Protein AF-A0A7H9BKE6-F1 (afdb_monomer_lite)

Foldseek 3Di:
DPPPPDDPDDPVNVVVVLVCLVVLVDDLVRLVVQLVVCVVVVNVSSNVSSVVSNVVVVPPPPFDFPDDDVQETETPQQADPVRHGPDCVQVVLSVLQSPAPQWHHWYDHNAWIWIDHVNHIKIKGAPDDQKIKIWDWAPLFWDVQLVVQLVVLADWDWDDDPPTIMIMRIHRDSVSVNSNSVRTDTD

Radius of gyration: 22.9 Å; chains: 1; bounding box: 43×30×66 Å

Organism: NCBI:txid2739434

Structure (mmCIF, N/CA/C/O backbone):
data_AF-A0A7H9BKE6-F1
#
_entry.id   AF-A0A7H9BKE6-F1
#
loop_
_atom_site.group_PDB
_atom_site.id
_atom_site.type_symbol
_atom_site.label_atom_id
_atom_site.label_alt_id
_atom_site.label_comp_id
_atom_site.label_asym_id
_atom_site.label_entity_id
_atom_site.label_seq_id
_atom_site.pdbx_PDB_ins_code
_atom_site.Cartn_x
_atom_site.Cartn_y
_atom_site.Cartn_z
_atom_site.occupancy
_atom_site.B_iso_or_equiv
_atom_site.auth_seq_id
_atom_site.auth_comp_id
_atom_site.auth_asym_id
_atom_site.auth_atom_id
_atom_site.pdbx_PDB_model_num
ATOM 1 N N . MET A 1 1 ? -8.211 7.158 -37.769 1.00 37.62 1 MET A N 1
ATOM 2 C CA . MET A 1 1 ? -7.545 7.200 -39.093 1.00 37.62 1 MET A CA 1
ATOM 3 C C . MET A 1 1 ? -6.414 8.233 -39.052 1.00 37.62 1 MET A C 1
ATOM 5 O O . MET A 1 1 ? -6.644 9.359 -39.457 1.00 37.62 1 MET A O 1
ATOM 9 N N . PHE A 1 2 ? -5.230 7.908 -38.503 1.00 34.28 2 PHE A N 1
ATOM 10 C CA . PHE A 1 2 ? -4.176 8.927 -38.280 1.00 34.28 2 PHE A CA 1
ATOM 11 C C . PHE A 1 2 ? -2.713 8.511 -38.554 1.00 34.28 2 PHE A C 1
ATOM 13 O O . PHE A 1 2 ? -1.820 9.309 -38.309 1.00 34.28 2 PHE A O 1
ATOM 20 N N . LEU A 1 3 ? -2.418 7.331 -39.121 1.00 38.12 3 LEU A N 1
ATOM 21 C CA . LEU A 1 3 ? -1.018 6.881 -39.307 1.00 38.12 3 LEU A CA 1
ATOM 22 C C . LEU A 1 3 ? -0.693 6.314 -40.702 1.00 38.12 3 LEU A C 1
ATOM 24 O O . LEU A 1 3 ? 0.049 5.349 -40.831 1.00 38.12 3 LEU A O 1
ATOM 28 N N . LYS A 1 4 ? -1.225 6.912 -41.776 1.00 40.28 4 LYS A N 1
ATOM 29 C CA . LYS A 1 4 ? -0.868 6.527 -43.162 1.00 40.28 4 LYS A CA 1
ATOM 30 C C . LYS A 1 4 ? 0.006 7.542 -43.915 1.00 40.28 4 LYS A C 1
ATOM 32 O O . LYS A 1 4 ? 0.280 7.319 -45.088 1.00 40.28 4 LYS A O 1
ATOM 37 N N . LYS A 1 5 ? 0.427 8.652 -43.291 1.00 40.75 5 LYS A N 1
ATOM 38 C CA . LYS A 1 5 ? 0.939 9.825 -44.036 1.00 40.75 5 LYS A CA 1
ATOM 39 C C . LYS A 1 5 ? 2.369 10.283 -43.763 1.00 40.75 5 LYS A C 1
ATOM 41 O O . LYS A 1 5 ? 2.783 11.287 -44.325 1.00 40.75 5 LYS A O 1
ATOM 46 N N . TYR A 1 6 ? 3.144 9.541 -42.991 1.00 44.38 6 TYR A N 1
ATOM 47 C CA . TYR A 1 6 ? 4.581 9.766 -42.913 1.00 44.38 6 TYR A CA 1
ATOM 48 C C . TYR A 1 6 ? 5.210 8.488 -43.413 1.00 44.38 6 TYR A C 1
ATOM 50 O O . TYR A 1 6 ? 5.012 7.477 -42.770 1.00 44.38 6 TYR A O 1
ATOM 58 N N . PHE A 1 7 ? 5.801 8.471 -44.604 1.00 46.22 7 PHE A N 1
ATOM 59 C CA . PHE A 1 7 ? 7.063 7.770 -44.858 1.00 46.22 7 PHE A CA 1
ATOM 60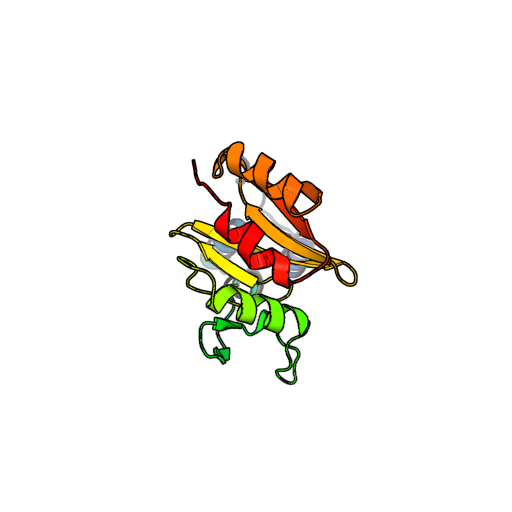 C C . PHE A 1 7 ? 7.470 7.907 -46.340 1.00 46.22 7 PHE A C 1
ATOM 62 O O . PHE A 1 7 ? 7.658 6.922 -47.046 1.00 46.22 7 PHE A O 1
ATOM 69 N N . VAL A 1 8 ? 7.607 9.152 -46.802 1.00 49.06 8 VAL A N 1
ATOM 70 C CA . VAL A 1 8 ? 8.692 9.520 -47.722 1.00 49.06 8 VAL A CA 1
ATOM 71 C C . VAL A 1 8 ? 9.569 10.431 -46.871 1.00 49.06 8 VAL A C 1
ATOM 73 O O . VAL A 1 8 ? 9.150 11.537 -46.542 1.00 49.06 8 VAL A O 1
ATOM 76 N N . VAL A 1 9 ? 10.675 9.905 -46.346 1.00 49.75 9 VAL A N 1
ATOM 77 C CA . VAL A 1 9 ? 11.441 10.552 -45.267 1.00 49.75 9 VAL A CA 1
ATOM 78 C C . VAL A 1 9 ? 12.853 10.797 -45.763 1.00 49.75 9 VAL A C 1
ATOM 80 O O . VAL A 1 9 ? 13.578 9.845 -46.036 1.00 49.75 9 VAL A O 1
ATOM 83 N N . PHE A 1 10 ? 13.190 12.076 -45.911 1.00 48.50 10 PHE A N 1
ATOM 84 C CA . PHE A 1 10 ? 14.542 12.580 -46.145 1.00 48.50 10 PHE A CA 1
ATOM 85 C C . PHE A 1 10 ? 15.433 12.278 -44.923 1.00 48.50 10 PHE A C 1
ATOM 87 O O . PHE A 1 10 ? 14.913 12.160 -43.812 1.00 48.50 10 PHE A O 1
ATOM 94 N N . GLU A 1 11 ? 16.750 12.136 -45.113 1.00 51.31 11 GLU A N 1
ATOM 95 C CA . GLU A 1 11 ? 17.705 11.725 -44.062 1.00 51.31 11 GLU A CA 1
ATOM 96 C C . GLU A 1 11 ? 17.593 12.551 -42.765 1.00 51.31 11 GLU A C 1
ATOM 98 O O . GLU A 1 11 ? 17.615 11.973 -41.680 1.00 51.31 11 GLU A O 1
ATOM 103 N N . ASP A 1 12 ? 17.325 13.855 -42.861 1.00 51.12 12 ASP A N 1
ATOM 104 C CA . ASP A 1 12 ? 17.185 14.750 -41.699 1.00 51.12 12 ASP A CA 1
ATOM 105 C C . ASP A 1 12 ? 15.972 14.429 -40.807 1.00 51.12 12 ASP A C 1
ATOM 107 O O . ASP A 1 12 ? 15.991 14.606 -39.591 1.00 51.12 12 ASP A O 1
ATOM 111 N N . VAL A 1 13 ? 14.893 13.896 -41.383 1.00 55.75 13 VAL A N 1
ATOM 112 C CA . VAL A 1 13 ? 13.697 13.518 -40.613 1.00 55.75 13 VAL A CA 1
ATOM 113 C C . VAL A 1 13 ? 13.896 12.151 -39.937 1.00 55.75 13 VAL A C 1
ATOM 115 O O . VAL A 1 13 ? 13.220 11.826 -38.958 1.00 55.75 13 VAL A O 1
ATOM 118 N N . MET A 1 14 ? 14.851 11.345 -40.415 1.00 60.28 14 MET A N 1
ATOM 119 C CA . MET A 1 14 ? 15.204 10.057 -39.812 1.00 60.28 14 MET A CA 1
ATOM 120 C C . MET A 1 14 ? 16.037 10.213 -38.537 1.00 60.28 14 MET A C 1
ATOM 122 O O . MET A 1 14 ? 15.821 9.451 -37.590 1.00 60.28 14 MET A O 1
ATOM 126 N N . SER A 1 15 ? 16.943 11.193 -38.482 1.00 62.19 15 SER A N 1
ATOM 127 C CA . SER A 1 15 ? 17.706 11.520 -37.269 1.00 62.19 15 SER A CA 1
ATOM 128 C C . SER A 1 15 ? 16.791 11.971 -36.134 1.00 62.19 15 SER A C 1
ATOM 130 O O . SER A 1 15 ? 16.872 11.414 -35.038 1.00 62.19 15 SER A O 1
ATOM 132 N N . ASP A 1 16 ? 15.836 12.859 -36.420 1.00 65.94 16 ASP A N 1
ATOM 133 C CA . ASP A 1 16 ? 14.840 13.327 -35.446 1.00 65.94 16 ASP A CA 1
ATOM 134 C C . ASP A 1 16 ? 13.968 12.179 -34.918 1.00 65.94 16 ASP A C 1
ATOM 136 O O . ASP A 1 16 ? 13.538 12.162 -33.761 1.00 65.94 16 ASP A O 1
ATOM 140 N N . PHE A 1 17 ? 13.672 11.198 -35.773 1.00 67.62 17 PHE A N 1
ATOM 141 C CA . PHE A 1 17 ? 12.852 10.047 -35.408 1.00 67.62 17 PHE A CA 1
ATOM 142 C C . PHE A 1 17 ? 13.614 9.056 -34.516 1.00 67.62 17 PHE A C 1
ATOM 144 O O . PHE A 1 17 ? 13.071 8.577 -33.518 1.00 67.62 17 PHE A O 1
ATOM 151 N N . LEU A 1 18 ? 14.887 8.796 -34.827 1.00 74.56 18 LEU A N 1
ATOM 152 C CA . LEU A 1 18 ? 15.792 8.014 -33.980 1.00 74.56 18 LEU A CA 1
ATOM 153 C C . LEU A 1 18 ? 16.025 8.684 -32.624 1.00 74.56 18 LEU A C 1
ATOM 155 O O . LEU A 1 18 ? 16.047 8.000 -31.600 1.00 74.56 18 LEU A O 1
ATOM 159 N N . GLU A 1 19 ? 16.162 10.009 -32.595 1.00 75.12 19 GLU A N 1
ATOM 160 C CA . GLU A 1 19 ? 16.299 10.767 -31.353 1.00 75.12 19 GLU A CA 1
ATOM 161 C C . GLU A 1 19 ? 15.041 10.646 -30.484 1.00 75.12 19 GLU A C 1
ATOM 163 O O . GLU A 1 19 ? 15.145 10.362 -29.291 1.00 75.12 19 GLU A O 1
ATOM 168 N N . LYS A 1 20 ? 13.844 10.731 -31.081 1.00 74.06 20 LYS A N 1
ATOM 169 C CA . LYS A 1 20 ? 12.573 10.525 -30.362 1.00 74.06 20 LYS A CA 1
ATOM 170 C C . LYS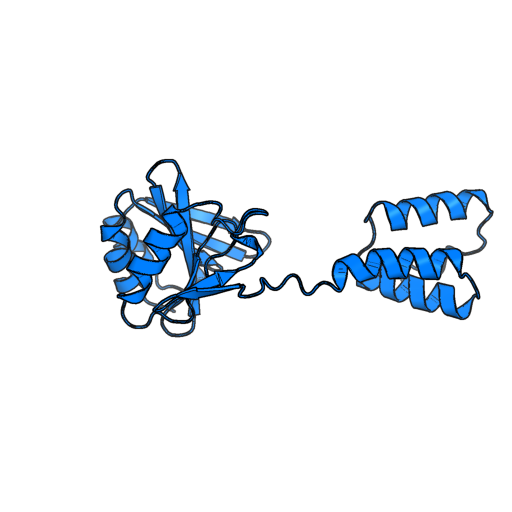 A 1 20 ? 12.435 9.119 -29.771 1.00 74.06 20 LYS A C 1
ATOM 172 O O . LYS A 1 20 ? 11.920 8.984 -28.660 1.00 74.06 20 LYS A O 1
ATOM 177 N N . ILE A 1 21 ? 12.903 8.086 -30.481 1.00 73.19 21 ILE A N 1
ATOM 178 C CA . ILE A 1 21 ? 12.958 6.707 -29.960 1.00 73.19 21 ILE A CA 1
ATOM 179 C C . ILE A 1 21 ? 13.914 6.628 -28.764 1.00 73.19 21 ILE A C 1
ATOM 181 O O . ILE A 1 21 ? 13.574 6.032 -27.744 1.00 73.19 21 ILE A O 1
ATOM 185 N N . LYS A 1 22 ? 15.086 7.265 -28.855 1.00 72.81 22 LYS A N 1
ATOM 186 C CA . LYS A 1 22 ? 16.088 7.290 -27.777 1.00 72.81 22 LYS A CA 1
ATOM 187 C C . LYS A 1 22 ? 15.663 8.133 -26.569 1.00 72.81 22 LYS A C 1
ATOM 189 O O . LYS A 1 22 ? 16.111 7.847 -25.463 1.00 72.81 22 LYS A O 1
ATOM 194 N N . SER A 1 23 ? 14.795 9.129 -26.760 1.00 70.62 23 SER A N 1
ATOM 195 C CA . SER A 1 23 ? 14.292 10.022 -25.707 1.00 70.62 23 SER A CA 1
ATOM 196 C C . SER A 1 23 ? 13.042 9.504 -24.977 1.00 70.62 23 SER A C 1
ATOM 198 O O . SER A 1 23 ? 12.348 10.299 -24.349 1.00 70.62 23 SER A O 1
ATOM 200 N N . ASP A 1 24 ? 12.702 8.217 -25.109 1.00 68.88 24 ASP A N 1
ATOM 201 C CA . ASP A 1 24 ? 11.580 7.553 -24.420 1.00 68.88 24 ASP A CA 1
ATOM 202 C C . ASP A 1 24 ? 10.195 8.213 -24.650 1.00 68.88 24 ASP A C 1
ATOM 204 O O . ASP A 1 24 ? 9.303 8.142 -23.808 1.00 68.88 24 ASP A O 1
ATOM 208 N N . LYS A 1 25 ? 9.982 8.846 -25.815 1.00 73.81 25 LYS A N 1
ATOM 209 C CA . LYS A 1 25 ? 8.725 9.552 -26.157 1.00 73.81 25 LYS A CA 1
ATOM 210 C C . LYS A 1 25 ? 7.642 8.663 -26.781 1.00 73.81 25 LYS A C 1
ATOM 212 O O . LYS A 1 25 ? 6.568 9.164 -27.096 1.00 73.81 25 LYS A O 1
ATOM 217 N N . PHE A 1 26 ? 7.924 7.378 -26.984 1.00 74.38 26 PHE A N 1
ATOM 218 C CA . PHE A 1 26 ? 7.001 6.415 -27.586 1.00 74.38 26 PHE A CA 1
ATOM 219 C C . PHE A 1 26 ? 6.509 5.398 -26.558 1.00 74.38 26 PHE A C 1
ATOM 221 O O . PHE A 1 26 ? 7.279 4.889 -25.739 1.00 74.38 26 PHE A O 1
ATOM 228 N N . THR A 1 27 ? 5.225 5.067 -26.644 1.00 74.81 27 THR A N 1
ATOM 229 C CA . THR A 1 27 ? 4.588 4.003 -25.864 1.00 74.81 27 THR A CA 1
ATOM 230 C C . THR A 1 27 ? 5.026 2.614 -26.338 1.00 74.81 27 THR A C 1
ATOM 232 O O . THR A 1 27 ? 5.517 2.437 -27.456 1.00 74.81 27 THR A O 1
ATOM 235 N N . LYS A 1 28 ? 4.783 1.587 -25.509 1.00 76.31 28 LYS A N 1
ATOM 236 C CA . LYS A 1 28 ? 5.065 0.180 -25.848 1.00 76.31 28 LYS A CA 1
ATOM 237 C C . LYS A 1 28 ? 4.447 -0.235 -27.192 1.00 76.31 28 LYS A C 1
ATOM 239 O O . LYS A 1 28 ? 5.139 -0.785 -28.042 1.00 76.31 28 LYS A O 1
ATOM 244 N N . HIS A 1 29 ? 3.168 0.079 -27.397 1.00 74.19 29 HIS A N 1
ATOM 245 C CA . HIS A 1 29 ? 2.449 -0.270 -28.623 1.00 74.19 29 HIS A CA 1
ATOM 246 C C . HIS A 1 29 ? 3.018 0.449 -29.859 1.00 74.19 29 HIS A C 1
ATOM 248 O O . HIS A 1 29 ? 3.122 -0.128 -30.940 1.00 74.19 29 HIS A O 1
ATOM 254 N N . GLU A 1 30 ? 3.433 1.709 -29.711 1.00 76.25 30 GLU A N 1
ATOM 255 C CA . GLU A 1 30 ? 4.072 2.454 -30.797 1.00 76.25 30 GLU A CA 1
ATOM 256 C C . GLU A 1 30 ? 5.442 1.869 -31.159 1.00 76.25 30 GLU A C 1
ATOM 258 O O . GLU A 1 30 ? 5.747 1.744 -32.343 1.00 76.25 30 GLU A O 1
ATOM 263 N N . LEU A 1 31 ? 6.233 1.436 -30.173 1.00 83.50 31 LEU A N 1
ATOM 264 C CA . LEU A 1 31 ? 7.514 0.761 -30.403 1.00 83.50 31 LEU A CA 1
ATOM 265 C C . LEU A 1 31 ? 7.343 -0.597 -31.104 1.00 83.50 31 LEU A C 1
ATOM 267 O O . LEU A 1 31 ? 8.090 -0.896 -32.035 1.00 83.50 31 LEU A O 1
ATOM 271 N N . GLU A 1 32 ? 6.339 -1.393 -30.728 1.00 81.44 32 GLU A N 1
ATOM 272 C CA . GLU A 1 32 ? 5.997 -2.656 -31.406 1.00 81.44 32 GLU A CA 1
ATOM 273 C C . GLU A 1 32 ? 5.619 -2.424 -32.881 1.00 81.44 32 GLU A C 1
ATOM 275 O O . GLU A 1 32 ? 6.102 -3.122 -33.780 1.00 81.44 32 GLU A O 1
ATOM 280 N N . ASN A 1 33 ? 4.829 -1.381 -33.153 1.00 78.25 33 ASN A N 1
ATOM 281 C CA . ASN A 1 33 ? 4.482 -0.977 -34.516 1.00 78.25 33 ASN A CA 1
ATOM 282 C C . ASN A 1 33 ? 5.705 -0.480 -35.307 1.00 78.25 33 ASN A C 1
ATOM 284 O O . ASN A 1 33 ? 5.841 -0.787 -36.495 1.00 78.25 33 ASN A O 1
ATOM 288 N N . ILE A 1 34 ? 6.617 0.265 -34.673 1.00 82.31 34 ILE A N 1
ATOM 289 C CA . ILE A 1 34 ? 7.876 0.708 -35.291 1.00 82.31 34 ILE A CA 1
ATOM 290 C C . ILE A 1 34 ? 8.746 -0.499 -35.653 1.00 82.31 34 ILE A C 1
ATOM 292 O O . ILE A 1 34 ? 9.259 -0.544 -36.767 1.00 82.31 34 ILE A O 1
ATOM 296 N N . ILE A 1 35 ? 8.857 -1.505 -34.780 1.00 82.12 35 ILE A N 1
ATOM 297 C CA . ILE A 1 35 ? 9.601 -2.746 -35.048 1.00 82.12 35 ILE A CA 1
ATOM 298 C C . ILE A 1 35 ? 9.026 -3.476 -36.266 1.00 82.12 35 ILE A C 1
ATOM 300 O O . ILE A 1 35 ? 9.779 -3.842 -37.168 1.00 82.12 35 ILE A O 1
ATOM 304 N N . CYS A 1 36 ? 7.703 -3.649 -36.332 1.00 76.56 36 CYS A N 1
ATOM 305 C CA . CYS A 1 36 ? 7.041 -4.318 -37.455 1.00 76.56 36 CYS A CA 1
ATOM 306 C C . CYS A 1 36 ? 7.302 -3.593 -38.793 1.00 76.56 36 CYS A C 1
ATOM 308 O O . CYS A 1 36 ? 7.662 -4.206 -39.805 1.00 76.56 36 CYS A O 1
ATOM 310 N N . ASN A 1 37 ? 7.203 -2.262 -38.785 1.00 74.81 37 ASN A N 1
ATOM 311 C CA . ASN A 1 37 ? 7.436 -1.431 -39.965 1.00 74.81 37 ASN A CA 1
ATOM 312 C C . ASN A 1 37 ? 8.919 -1.348 -40.364 1.00 74.81 37 ASN A C 1
ATOM 314 O O . ASN A 1 37 ? 9.240 -1.363 -41.550 1.00 74.81 37 ASN A O 1
ATOM 318 N N . ALA A 1 38 ? 9.835 -1.274 -39.398 1.00 81.56 38 ALA A N 1
ATOM 319 C CA . ALA A 1 38 ? 11.273 -1.248 -39.652 1.00 81.56 38 ALA A CA 1
ATOM 320 C C . ALA A 1 38 ? 11.757 -2.587 -40.225 1.00 81.56 38 ALA A C 1
ATOM 322 O O . ALA A 1 38 ? 12.530 -2.605 -41.183 1.00 81.56 38 ALA A O 1
ATOM 323 N N . ASN A 1 39 ? 11.237 -3.699 -39.695 1.00 76.81 39 ASN A N 1
ATOM 324 C CA . ASN A 1 39 ? 11.555 -5.047 -40.157 1.00 76.81 39 ASN A CA 1
ATOM 325 C C . ASN A 1 39 ? 11.061 -5.296 -41.593 1.00 76.81 39 ASN A C 1
ATOM 327 O O . ASN A 1 39 ? 11.805 -5.813 -42.418 1.00 76.81 39 ASN A O 1
ATOM 331 N N . SER A 1 40 ? 9.840 -4.863 -41.927 1.00 74.25 40 SER A N 1
ATOM 332 C CA . SER A 1 40 ? 9.288 -4.998 -43.289 1.00 74.25 40 SER A CA 1
ATOM 333 C C . SER A 1 40 ? 9.973 -4.108 -44.334 1.00 74.25 40 SER A C 1
ATOM 335 O O . SER A 1 40 ? 9.894 -4.401 -45.525 1.00 74.25 40 SER A O 1
ATOM 337 N N . LYS A 1 41 ? 10.663 -3.041 -43.910 1.00 75.19 41 LYS A N 1
ATOM 338 C CA . LYS A 1 41 ? 11.355 -2.085 -44.793 1.00 75.19 41 LYS A CA 1
ATOM 339 C C . LYS A 1 41 ? 12.886 -2.189 -44.766 1.00 75.19 41 LYS A C 1
ATOM 341 O O . LYS A 1 41 ? 13.547 -1.339 -45.355 1.00 75.19 41 LYS A O 1
ATOM 346 N N . GLY A 1 42 ? 13.459 -3.180 -44.076 1.00 76.12 42 GLY A N 1
ATOM 347 C CA . GLY A 1 42 ? 14.914 -3.380 -44.007 1.00 76.12 42 GLY A CA 1
ATOM 348 C C . GLY A 1 42 ? 15.685 -2.274 -43.270 1.00 76.12 42 GLY A C 1
ATOM 349 O O . GLY A 1 42 ? 16.855 -2.041 -43.558 1.00 76.12 42 GLY A O 1
ATOM 350 N N . ARG A 1 43 ? 15.046 -1.567 -42.328 1.00 78.00 43 ARG A N 1
ATOM 351 C CA . ARG A 1 43 ? 15.640 -0.451 -41.567 1.00 78.00 43 ARG A CA 1
ATOM 352 C C . ARG A 1 43 ? 16.208 -0.927 -40.232 1.00 78.00 43 ARG A C 1
ATOM 354 O O . ARG A 1 43 ? 15.553 -0.846 -39.194 1.00 78.00 43 ARG A O 1
ATOM 361 N N . ILE A 1 44 ? 17.422 -1.473 -40.291 1.00 80.00 44 ILE A N 1
ATOM 362 C CA . ILE A 1 44 ? 18.117 -2.099 -39.153 1.00 80.00 44 ILE A CA 1
ATOM 363 C C . ILE A 1 44 ? 18.381 -1.088 -38.024 1.00 80.00 44 ILE A C 1
ATOM 365 O O . ILE A 1 44 ? 18.208 -1.415 -36.854 1.00 80.00 44 ILE A O 1
ATOM 369 N N . ASP A 1 45 ? 18.697 0.156 -38.381 1.00 79.75 45 ASP A N 1
ATOM 370 C CA . ASP A 1 45 ? 18.927 1.288 -37.479 1.00 79.75 45 ASP A CA 1
ATOM 371 C C . ASP A 1 45 ? 17.733 1.576 -36.551 1.00 79.75 45 ASP A C 1
ATOM 373 O O . ASP A 1 45 ? 17.877 1.670 -35.330 1.00 79.75 45 ASP A O 1
ATOM 377 N N . LEU A 1 46 ? 16.530 1.671 -37.124 1.00 81.06 46 LEU A N 1
ATOM 378 C CA . LEU A 1 46 ? 15.296 1.869 -36.362 1.00 81.06 46 LEU A CA 1
ATOM 379 C C . LEU A 1 46 ? 14.895 0.624 -35.577 1.00 81.06 46 LEU A C 1
ATOM 381 O O . LEU A 1 46 ? 14.387 0.735 -34.462 1.00 81.06 46 LEU A O 1
ATOM 385 N N . LEU A 1 47 ? 15.104 -0.553 -36.166 1.00 83.44 47 LEU A N 1
ATOM 386 C CA . LEU A 1 47 ? 14.771 -1.827 -35.545 1.00 83.44 47 LEU A CA 1
ATOM 387 C C . LEU A 1 47 ? 15.559 -2.026 -34.247 1.00 83.44 47 LEU A C 1
ATOM 389 O O . LEU A 1 47 ? 14.979 -2.412 -33.234 1.00 83.44 47 LEU A O 1
ATOM 393 N N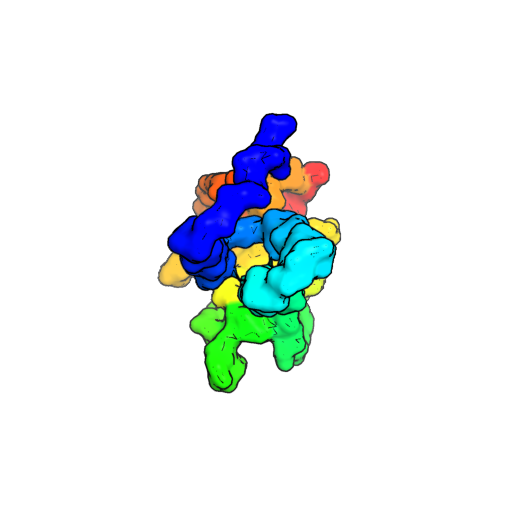 . GLU A 1 48 ? 16.861 -1.752 -34.267 1.00 85.94 48 GLU A N 1
ATOM 394 C CA . GLU A 1 48 ? 17.730 -1.889 -33.102 1.00 85.94 48 GLU A CA 1
ATOM 395 C C . GLU A 1 48 ? 17.400 -0.846 -32.029 1.00 85.94 48 GLU A C 1
ATOM 397 O O . GLU A 1 48 ? 17.191 -1.205 -30.870 1.00 85.94 48 GLU A O 1
ATOM 402 N N . ALA A 1 49 ? 17.233 0.424 -32.414 1.00 84.31 49 ALA A N 1
ATOM 403 C CA . ALA A 1 49 ? 16.851 1.485 -31.483 1.00 84.31 49 ALA A CA 1
ATOM 404 C C . ALA A 1 49 ? 15.497 1.205 -30.805 1.00 84.31 49 ALA A C 1
ATOM 406 O O . ALA A 1 49 ? 15.372 1.344 -29.587 1.00 84.31 49 ALA A O 1
ATOM 407 N N . ALA A 1 50 ? 14.495 0.760 -31.571 1.00 84.31 50 ALA A N 1
ATOM 408 C CA . ALA A 1 50 ? 13.179 0.427 -31.039 1.00 84.31 50 ALA A CA 1
ATOM 409 C C . ALA A 1 50 ? 13.211 -0.829 -30.158 1.00 84.31 50 ALA A C 1
ATOM 411 O O . ALA A 1 50 ? 12.538 -0.850 -29.134 1.00 84.31 50 ALA A O 1
ATOM 412 N N . LYS A 1 51 ? 14.023 -1.845 -30.487 1.00 83.50 51 LYS A N 1
ATOM 413 C CA . LYS A 1 51 ? 14.227 -3.024 -29.626 1.00 83.50 51 LYS A CA 1
ATOM 414 C C . LYS A 1 51 ? 14.912 -2.668 -28.309 1.00 83.50 51 LYS A C 1
ATOM 416 O O . LYS A 1 51 ? 14.484 -3.160 -27.272 1.00 83.50 51 LYS A O 1
ATOM 421 N N . ILE A 1 52 ? 15.926 -1.802 -28.323 1.00 83.38 52 ILE A N 1
ATOM 422 C CA . ILE A 1 52 ? 16.596 -1.322 -27.103 1.00 83.38 52 ILE A CA 1
ATOM 423 C C . ILE A 1 52 ? 15.616 -0.525 -26.233 1.00 83.38 52 ILE A C 1
ATOM 425 O O . ILE A 1 52 ? 15.537 -0.755 -25.027 1.00 83.38 52 ILE A O 1
ATOM 429 N N . ALA A 1 53 ? 14.839 0.381 -26.836 1.00 81.00 53 ALA A N 1
ATOM 430 C CA . ALA A 1 53 ? 13.806 1.134 -26.128 1.00 81.00 53 ALA A CA 1
ATOM 431 C C . ALA A 1 53 ? 12.711 0.206 -25.571 1.00 81.00 53 ALA A C 1
ATOM 433 O O . ALA A 1 53 ? 12.326 0.338 -24.413 1.00 81.00 53 ALA A O 1
ATOM 434 N N . LEU A 1 54 ? 12.264 -0.788 -26.346 1.00 81.69 54 LEU A N 1
ATOM 435 C CA . LEU A 1 54 ? 11.268 -1.774 -25.921 1.00 81.69 54 LEU A CA 1
ATOM 436 C C . LEU A 1 54 ? 11.804 -2.703 -24.821 1.00 81.69 54 LEU A C 1
ATOM 438 O O . LEU A 1 54 ? 11.069 -3.034 -23.899 1.00 81.69 54 LEU A O 1
ATOM 442 N N . ALA A 1 55 ? 13.089 -3.061 -24.838 1.00 73.38 55 ALA A N 1
ATOM 443 C CA . ALA A 1 55 ? 13.718 -3.855 -23.783 1.00 73.38 55 ALA A CA 1
ATOM 444 C C . ALA A 1 55 ? 13.693 -3.149 -22.413 1.00 73.38 55 ALA A C 1
ATOM 446 O O . ALA A 1 55 ? 13.695 -3.814 -21.376 1.00 73.38 55 ALA A O 1
ATOM 447 N N . LYS A 1 56 ? 13.598 -1.809 -22.379 1.00 68.56 56 LYS A N 1
ATOM 448 C CA . LYS A 1 56 ? 13.334 -1.065 -21.133 1.00 68.56 56 LYS A CA 1
ATOM 449 C C . LYS A 1 56 ? 11.935 -1.351 -20.571 1.00 68.56 56 LYS A C 1
ATOM 451 O O . LYS A 1 56 ? 11.764 -1.309 -19.357 1.00 68.56 56 LYS A O 1
ATOM 456 N N . TYR A 1 57 ? 10.963 -1.672 -21.428 1.00 64.94 57 TYR A N 1
ATOM 457 C CA . TYR A 1 57 ? 9.623 -2.120 -21.030 1.00 64.94 57 TYR A CA 1
ATOM 458 C C . TYR A 1 57 ? 9.580 -3.613 -20.662 1.00 64.94 57 TYR A C 1
ATOM 460 O O . TYR A 1 57 ? 8.684 -4.024 -19.928 1.00 64.94 57 TYR A O 1
ATOM 468 N N . ASP A 1 58 ? 10.524 -4.415 -21.172 1.00 53.66 58 ASP A N 1
ATOM 469 C CA . ASP A 1 58 ? 10.554 -5.882 -21.039 1.00 53.66 58 ASP A CA 1
ATOM 470 C C . ASP A 1 58 ? 11.261 -6.386 -19.767 1.00 53.66 58 ASP A C 1
ATOM 472 O O . ASP A 1 58 ? 11.194 -7.565 -19.416 1.00 53.66 58 ASP A O 1
ATOM 476 N N . LYS A 1 59 ? 11.862 -5.484 -18.978 1.00 52.84 59 LYS A N 1
ATOM 477 C CA . LYS A 1 59 ? 12.014 -5.760 -17.548 1.00 52.84 59 LYS A CA 1
ATOM 478 C C . LYS A 1 59 ? 10.608 -5.784 -16.977 1.00 52.84 59 LYS A C 1
ATOM 480 O O . LYS A 1 59 ? 9.989 -4.737 -16.826 1.00 52.84 59 LYS A O 1
ATOM 485 N N . SER A 1 60 ? 10.099 -6.967 -16.646 1.00 48.94 60 SER A N 1
ATOM 486 C CA . SER A 1 60 ? 8.941 -7.088 -15.771 1.00 48.94 60 SER A CA 1
ATOM 487 C C . SER A 1 60 ? 9.185 -6.173 -14.565 1.00 48.94 60 SER A C 1
ATOM 489 O O . SER A 1 60 ? 9.947 -6.534 -13.672 1.00 48.94 60 SER A O 1
ATOM 491 N N . ASN A 1 61 ? 8.564 -4.992 -14.524 1.00 55.12 61 ASN A N 1
ATOM 492 C CA . ASN A 1 61 ? 8.647 -4.040 -13.405 1.00 55.12 61 ASN A CA 1
ATOM 493 C C . ASN A 1 61 ? 7.982 -4.599 -12.133 1.00 55.12 61 ASN A C 1
ATOM 495 O O . ASN A 1 61 ? 7.612 -3.852 -11.231 1.00 55.12 61 ASN A O 1
ATOM 499 N N . ARG A 1 62 ? 7.780 -5.919 -12.072 1.00 63.94 62 ARG A N 1
ATOM 500 C CA . ARG A 1 62 ? 7.346 -6.633 -10.891 1.00 63.94 62 ARG A CA 1
ATOM 501 C C . ARG A 1 62 ? 8.553 -6.725 -9.961 1.00 63.94 62 ARG A C 1
ATOM 503 O O . ARG A 1 62 ? 9.553 -7.328 -10.354 1.00 63.94 62 ARG A O 1
ATOM 510 N N . PRO A 1 63 ? 8.457 -6.133 -8.765 1.00 80.00 63 PRO A N 1
ATOM 511 C CA . PRO A 1 63 ? 9.473 -6.275 -7.737 1.00 80.00 63 PRO A CA 1
ATOM 512 C C . PRO A 1 63 ? 9.823 -7.749 -7.523 1.00 80.00 63 PRO A C 1
ATOM 514 O O . PRO A 1 63 ? 8.928 -8.592 -7.414 1.00 80.00 63 PRO A O 1
ATOM 517 N N . LYS A 1 64 ? 11.115 -8.073 -7.490 1.00 88.50 64 LYS A N 1
ATOM 518 C CA . LYS A 1 64 ? 11.589 -9.438 -7.239 1.00 88.50 64 LYS A CA 1
ATOM 519 C C . LYS A 1 64 ? 11.783 -9.627 -5.749 1.00 88.50 64 LYS A C 1
ATOM 521 O O . LYS A 1 64 ? 12.405 -8.792 -5.106 1.00 88.50 64 LYS A O 1
ATOM 526 N N . ILE A 1 65 ? 11.300 -10.737 -5.200 1.00 90.94 65 ILE A N 1
ATOM 527 C CA . ILE A 1 65 ? 11.582 -11.099 -3.808 1.00 90.94 65 ILE A CA 1
ATOM 528 C C . ILE A 1 65 ? 13.068 -11.452 -3.699 1.00 90.94 65 ILE A C 1
ATOM 530 O O . ILE A 1 65 ? 13.529 -12.384 -4.355 1.00 90.94 65 ILE A O 1
ATOM 534 N N . ILE A 1 66 ? 13.802 -10.716 -2.867 1.00 92.31 66 ILE A N 1
ATOM 535 C CA . ILE A 1 66 ? 15.228 -10.960 -2.597 1.00 92.31 66 ILE A CA 1
ATOM 536 C C . ILE A 1 66 ? 15.461 -11.580 -1.222 1.00 92.31 66 ILE A C 1
ATOM 538 O O . ILE A 1 66 ? 16.485 -12.218 -0.999 1.00 92.31 66 ILE A O 1
ATOM 542 N N . LYS A 1 67 ? 14.511 -11.412 -0.294 1.00 92.88 67 LYS A N 1
ATOM 543 C CA . LYS A 1 67 ? 14.586 -11.989 1.048 1.00 92.88 67 LYS A CA 1
ATOM 544 C C . LYS A 1 67 ? 13.199 -12.369 1.546 1.00 92.88 67 LYS A C 1
ATOM 546 O O . LYS A 1 67 ? 12.246 -11.607 1.395 1.00 92.88 67 LYS A O 1
ATOM 551 N N . LYS A 1 68 ? 13.106 -13.545 2.164 1.00 94.81 68 LYS A N 1
ATOM 552 C CA . LYS A 1 68 ? 11.930 -14.010 2.900 1.00 94.81 68 LYS A CA 1
ATOM 553 C C . LYS A 1 68 ? 12.229 -13.915 4.393 1.00 94.81 68 LYS A C 1
ATOM 555 O O . LYS A 1 68 ? 13.260 -14.414 4.838 1.00 94.81 68 LYS A O 1
ATOM 560 N N . MET A 1 69 ? 11.353 -13.248 5.126 1.00 93.94 69 MET A N 1
ATOM 561 C CA . MET A 1 69 ? 11.352 -13.169 6.583 1.00 93.94 69 MET A CA 1
ATOM 562 C C . MET A 1 69 ? 10.207 -14.033 7.120 1.00 93.94 69 MET A C 1
ATOM 564 O O . MET A 1 69 ? 9.416 -14.575 6.341 1.00 93.94 69 MET A O 1
ATOM 568 N N . ASP A 1 70 ? 10.120 -14.179 8.438 1.00 93.25 70 ASP A N 1
ATOM 569 C CA . ASP A 1 70 ? 8.967 -14.837 9.045 1.00 93.25 70 ASP A CA 1
ATOM 570 C C . ASP A 1 70 ? 7.715 -13.967 8.832 1.00 93.25 70 ASP A C 1
ATOM 572 O O . ASP A 1 70 ? 7.657 -12.826 9.287 1.00 93.25 70 ASP A O 1
ATOM 576 N N . GLY A 1 71 ? 6.771 -14.457 8.026 1.00 93.31 71 GLY A N 1
ATOM 577 C CA . GLY A 1 71 ? 5.510 -13.776 7.710 1.00 93.31 71 GLY A CA 1
ATOM 578 C C . GLY A 1 71 ? 5.524 -12.706 6.601 1.00 93.31 71 GLY A C 1
ATOM 579 O O . GLY A 1 71 ? 4.447 -12.303 6.168 1.00 93.31 71 GLY A O 1
ATOM 580 N N . TYR A 1 72 ? 6.677 -12.264 6.077 1.00 97.19 72 TYR A N 1
ATOM 581 C CA . TYR A 1 72 ? 6.722 -11.247 5.004 1.00 97.19 72 TYR A CA 1
ATOM 582 C C . TYR A 1 72 ? 7.931 -11.360 4.059 1.00 97.19 72 TYR A C 1
ATOM 584 O O . TYR A 1 72 ? 8.910 -12.061 4.319 1.00 97.19 72 TYR A O 1
ATOM 592 N N . TYR A 1 73 ? 7.873 -10.636 2.941 1.00 97.00 73 TYR A N 1
ATOM 593 C CA . TYR A 1 73 ? 8.897 -10.609 1.896 1.00 97.00 73 TYR A CA 1
ATOM 594 C C . TYR A 1 73 ? 9.517 -9.218 1.733 1.00 97.00 73 TYR A C 1
ATOM 596 O O . TYR A 1 73 ? 8.842 -8.202 1.882 1.00 97.00 73 TYR A O 1
ATOM 604 N N . ILE A 1 74 ? 10.796 -9.163 1.362 1.00 96.44 74 ILE A N 1
ATOM 605 C CA . ILE A 1 74 ? 11.491 -7.935 0.960 1.00 96.44 74 ILE A CA 1
ATOM 606 C C . ILE A 1 74 ? 11.820 -8.038 -0.522 1.00 96.44 74 ILE A C 1
ATOM 608 O O . ILE A 1 74 ? 12.353 -9.054 -0.984 1.00 96.44 74 ILE A O 1
ATOM 612 N N . THR A 1 75 ? 11.496 -6.979 -1.258 1.00 95.25 75 THR A N 1
ATOM 613 C CA . THR A 1 75 ? 11.736 -6.905 -2.697 1.00 95.25 75 THR A CA 1
ATOM 614 C C . THR A 1 75 ? 13.000 -6.121 -3.036 1.00 95.25 75 THR A C 1
ATOM 616 O O . THR A 1 75 ? 13.458 -5.297 -2.251 1.00 95.25 75 THR A O 1
ATOM 619 N N . ASP A 1 76 ? 13.568 -6.371 -4.213 1.00 92.94 76 ASP A N 1
ATOM 620 C CA . ASP A 1 76 ? 14.754 -5.679 -4.730 1.00 92.94 76 ASP A CA 1
ATOM 621 C C . ASP A 1 76 ? 14.603 -4.154 -4.725 1.00 92.94 76 ASP A C 1
ATOM 623 O O . ASP A 1 76 ? 15.512 -3.440 -4.312 1.00 92.94 76 ASP A O 1
ATOM 627 N N . VAL A 1 77 ? 13.430 -3.645 -5.104 1.00 91.56 77 VAL A N 1
ATOM 628 C CA . VAL A 1 77 ? 13.149 -2.201 -5.131 1.00 91.56 77 VAL A CA 1
ATOM 629 C C . VAL A 1 77 ? 13.098 -1.549 -3.745 1.00 91.56 77 VAL A C 1
ATOM 631 O O . VAL A 1 77 ? 13.095 -0.320 -3.663 1.00 91.56 77 VAL A O 1
ATOM 634 N N . ALA A 1 78 ? 13.013 -2.336 -2.668 1.00 94.94 78 ALA A N 1
ATOM 635 C CA . ALA A 1 78 ? 13.013 -1.843 -1.293 1.00 94.94 78 ALA A CA 1
ATOM 636 C C . ALA A 1 78 ? 14.420 -1.605 -0.731 1.00 94.94 78 ALA A C 1
ATOM 638 O O . ALA A 1 78 ? 14.537 -1.006 0.340 1.00 94.94 78 ALA A O 1
ATOM 639 N N . CYS A 1 79 ? 15.467 -2.064 -1.422 1.00 93.31 79 CYS A N 1
ATOM 640 C CA . CYS A 1 79 ? 16.836 -2.029 -0.925 1.00 93.31 79 CYS A CA 1
ATOM 641 C C . CYS A 1 79 ? 17.744 -1.064 -1.698 1.00 93.31 79 CYS A C 1
ATOM 643 O O . CYS A 1 79 ? 17.505 -0.733 -2.859 1.00 93.31 79 CYS A O 1
ATOM 645 N N . ASP A 1 80 ? 18.805 -0.613 -1.030 1.00 89.12 80 ASP A N 1
ATOM 646 C CA . ASP A 1 80 ? 19.951 0.032 -1.663 1.00 89.12 80 ASP A CA 1
ATOM 647 C C . ASP A 1 80 ? 20.852 -0.996 -2.381 1.00 89.12 80 ASP A C 1
ATOM 649 O O . ASP A 1 80 ? 20.622 -2.208 -2.348 1.00 89.12 80 ASP A O 1
ATOM 653 N N . ASN A 1 81 ? 21.926 -0.514 -3.011 1.00 86.88 81 ASN A N 1
ATOM 654 C CA . ASN A 1 81 ? 22.892 -1.369 -3.711 1.00 86.88 81 ASN A CA 1
ATOM 655 C C . ASN A 1 81 ? 23.658 -2.330 -2.781 1.00 86.88 81 ASN A C 1
ATOM 657 O O . ASN A 1 81 ? 24.289 -3.264 -3.268 1.00 86.88 81 ASN A O 1
ATOM 661 N N . ASN A 1 82 ? 23.609 -2.111 -1.464 1.00 87.25 82 ASN A N 1
ATOM 662 C CA . ASN A 1 82 ? 24.241 -2.957 -0.454 1.00 87.25 82 ASN A CA 1
ATOM 663 C C . ASN A 1 82 ? 23.256 -3.981 0.141 1.00 87.25 82 ASN A C 1
ATOM 665 O O . ASN A 1 82 ? 23.633 -4.752 1.021 1.00 87.25 82 ASN A O 1
ATOM 669 N N . GLY A 1 83 ? 22.000 -3.999 -0.318 1.00 86.19 83 GLY A N 1
ATOM 670 C CA . GLY A 1 83 ? 20.956 -4.890 0.184 1.00 86.19 83 GLY A CA 1
ATOM 671 C C . GLY A 1 83 ? 20.265 -4.406 1.463 1.00 86.19 83 GLY A C 1
ATOM 672 O O . GLY A 1 83 ? 19.452 -5.147 2.019 1.00 86.19 83 GLY A O 1
ATOM 673 N N . ASN A 1 84 ? 20.531 -3.181 1.925 1.00 90.56 84 ASN A N 1
ATOM 674 C CA . ASN A 1 84 ? 19.861 -2.604 3.090 1.00 90.56 84 ASN A CA 1
ATOM 675 C C . ASN A 1 84 ? 18.509 -2.017 2.694 1.00 90.56 84 ASN A C 1
ATOM 677 O O . ASN A 1 84 ? 18.411 -1.306 1.697 1.00 90.56 84 ASN A O 1
ATOM 681 N N . VAL A 1 85 ? 17.477 -2.252 3.506 1.00 93.62 85 VAL A N 1
ATOM 682 C CA . VAL A 1 85 ? 16.151 -1.661 3.279 1.00 93.62 85 VAL A CA 1
ATOM 683 C C . VAL A 1 85 ? 16.234 -0.138 3.405 1.00 93.62 85 VAL A C 1
ATOM 685 O O . VAL A 1 85 ? 16.667 0.378 4.434 1.00 93.62 85 VAL A O 1
ATOM 688 N N . LEU A 1 86 ? 15.774 0.575 2.372 1.00 93.50 86 LEU A N 1
ATOM 689 C CA . LEU A 1 86 ? 15.852 2.037 2.260 1.00 93.50 86 LEU A CA 1
ATOM 690 C C . LEU A 1 86 ? 15.140 2.760 3.409 1.00 93.50 86 LEU A C 1
ATOM 692 O O . LEU A 1 86 ? 15.575 3.821 3.848 1.00 93.50 86 LEU A O 1
ATOM 696 N N . ASN A 1 87 ? 14.034 2.189 3.890 1.00 94.75 87 ASN A N 1
ATOM 697 C CA . ASN A 1 87 ? 13.277 2.710 5.020 1.00 94.75 87 ASN A CA 1
ATOM 698 C C . ASN A 1 87 ? 13.026 1.599 6.054 1.00 94.75 87 ASN A C 1
ATOM 700 O O . ASN A 1 87 ? 12.069 0.832 5.903 1.00 94.75 87 ASN A O 1
ATOM 704 N N . PRO A 1 88 ? 13.842 1.521 7.123 1.00 94.19 88 PRO A N 1
ATOM 705 C CA . PRO A 1 88 ? 13.709 0.495 8.156 1.00 94.19 88 PRO A CA 1
ATOM 706 C C . PRO A 1 88 ? 12.336 0.460 8.837 1.00 94.19 88 PRO A C 1
ATOM 708 O O . PRO A 1 88 ? 11.891 -0.612 9.233 1.00 94.19 88 PRO A O 1
ATOM 711 N N . LYS A 1 89 ? 11.601 1.581 8.893 1.00 95.50 89 LYS A N 1
ATOM 712 C CA . LYS A 1 89 ? 10.243 1.602 9.465 1.00 95.50 89 LYS A CA 1
ATOM 713 C C . LYS A 1 89 ? 9.257 0.727 8.689 1.00 95.50 89 LYS A C 1
ATOM 715 O O . LYS A 1 89 ? 8.260 0.292 9.252 1.00 95.50 89 LYS A O 1
ATOM 720 N N . LEU A 1 90 ? 9.519 0.430 7.411 1.00 96.56 90 LEU A N 1
ATOM 721 C CA . LEU A 1 90 ? 8.697 -0.517 6.651 1.00 96.56 90 LEU A CA 1
ATOM 722 C C . LEU A 1 90 ? 8.824 -1.948 7.192 1.00 96.56 90 LEU A C 1
ATOM 724 O O . LEU A 1 90 ? 7.869 -2.712 7.095 1.00 96.56 90 LEU A O 1
ATOM 728 N N . ILE A 1 91 ? 9.966 -2.298 7.796 1.00 96.25 91 ILE A N 1
ATOM 729 C CA . ILE A 1 91 ? 10.157 -3.583 8.481 1.00 96.25 91 ILE A CA 1
ATOM 730 C C . ILE A 1 91 ? 9.279 -3.641 9.730 1.00 96.25 91 ILE A C 1
ATOM 732 O O . ILE A 1 91 ? 8.611 -4.647 9.955 1.00 96.25 91 ILE A O 1
ATOM 736 N N . GLU A 1 92 ? 9.238 -2.563 10.516 1.00 95.38 92 GLU A N 1
ATOM 737 C CA . GLU A 1 92 ? 8.387 -2.480 11.711 1.00 95.38 92 GLU A CA 1
ATOM 738 C C . GLU A 1 92 ? 6.902 -2.627 11.343 1.00 95.38 92 GLU A C 1
ATOM 740 O O . GLU A 1 92 ? 6.186 -3.418 11.954 1.00 95.38 92 GLU A O 1
ATOM 745 N N . ILE A 1 93 ? 6.459 -1.937 10.284 1.00 97.00 93 ILE A N 1
ATOM 746 C CA . ILE A 1 93 ? 5.095 -2.044 9.744 1.00 97.00 93 ILE A CA 1
ATOM 747 C C . ILE A 1 93 ? 4.792 -3.472 9.289 1.00 97.00 93 ILE A C 1
ATOM 749 O O . ILE A 1 93 ? 3.773 -4.029 9.686 1.00 97.00 93 ILE A O 1
ATOM 753 N N . ALA A 1 94 ? 5.665 -4.072 8.473 1.00 97.44 94 ALA A N 1
ATOM 754 C CA . ALA A 1 94 ? 5.467 -5.433 7.985 1.00 97.44 94 ALA A CA 1
ATOM 755 C C . ALA A 1 94 ? 5.402 -6.439 9.140 1.00 97.44 94 ALA A C 1
ATOM 757 O O . ALA A 1 94 ? 4.534 -7.300 9.132 1.00 97.44 94 ALA A O 1
ATOM 758 N N . THR A 1 95 ? 6.253 -6.279 10.156 1.00 96.56 95 THR A N 1
ATOM 759 C CA . THR A 1 95 ? 6.262 -7.137 11.350 1.00 96.56 95 THR A CA 1
ATOM 760 C C . THR A 1 95 ? 4.947 -7.021 12.123 1.00 96.56 95 THR A C 1
ATOM 762 O O . THR A 1 95 ? 4.343 -8.036 12.438 1.00 96.56 95 THR A O 1
ATOM 765 N N . ALA A 1 96 ? 4.441 -5.805 12.353 1.00 96.06 96 ALA A N 1
ATOM 766 C CA . ALA A 1 96 ? 3.160 -5.609 13.039 1.00 96.06 96 ALA A CA 1
ATOM 767 C C . ALA A 1 96 ? 1.951 -6.156 12.249 1.00 96.06 96 ALA A C 1
ATOM 769 O O . ALA A 1 96 ? 0.924 -6.505 12.833 1.00 96.06 96 ALA A O 1
ATOM 770 N N . LEU A 1 97 ? 2.057 -6.229 10.919 1.00 97.19 97 LEU A N 1
ATOM 771 C CA . LEU A 1 97 ? 1.026 -6.803 10.055 1.00 97.19 97 LEU A CA 1
ATOM 772 C C . LEU A 1 97 ? 0.986 -8.336 10.097 1.00 97.19 97 LEU A C 1
ATOM 774 O O . LEU A 1 97 ? -0.088 -8.888 9.876 1.00 97.19 97 LEU A O 1
ATOM 778 N N . VAL A 1 98 ? 2.100 -9.017 10.397 1.00 96.19 98 VAL A N 1
ATOM 779 C CA . VAL A 1 98 ? 2.144 -10.492 10.499 1.00 96.19 98 VAL A CA 1
ATOM 780 C C . VAL A 1 98 ? 1.159 -11.006 11.551 1.00 96.19 98 VAL A C 1
ATOM 782 O O . VAL A 1 98 ? 0.498 -12.018 11.335 1.00 96.19 98 VAL A O 1
ATOM 785 N N . ASP A 1 99 ? 1.008 -10.274 12.654 1.00 92.06 99 ASP A N 1
ATOM 786 C CA . ASP A 1 99 ? 0.131 -10.657 13.765 1.00 92.06 99 ASP A CA 1
ATOM 787 C C . ASP A 1 99 ? -1.343 -10.266 13.543 1.00 92.06 99 ASP A C 1
ATOM 789 O O . ASP A 1 99 ? -2.209 -10.549 14.377 1.00 92.06 99 ASP A O 1
ATOM 793 N N . CYS A 1 100 ? -1.664 -9.589 12.436 1.00 94.50 100 CYS A N 1
ATOM 794 C CA . CYS A 1 100 ? -3.025 -9.149 12.152 1.00 94.50 100 CYS A CA 1
ATOM 795 C C . CYS A 1 100 ? -3.857 -10.290 11.528 1.00 94.50 100 CYS A C 1
ATOM 797 O O . CYS A 1 100 ? -3.478 -10.841 10.494 1.00 94.50 100 CYS A O 1
ATOM 799 N N . PRO A 1 101 ? -5.042 -10.622 12.080 1.00 92.06 101 PRO A N 1
ATOM 800 C CA . PRO A 1 101 ? -5.904 -11.649 11.505 1.00 92.06 101 PRO A CA 1
ATOM 801 C C . PRO A 1 101 ? -6.308 -11.343 10.059 1.00 92.06 101 PRO A C 1
ATOM 803 O O . PRO A 1 101 ? -6.668 -10.210 9.732 1.00 92.06 101 PRO A O 1
ATOM 806 N N . PHE A 1 102 ? -6.336 -12.385 9.222 1.00 92.94 102 PHE A N 1
ATOM 807 C CA . PHE A 1 102 ? -6.716 -12.318 7.802 1.00 92.94 102 PHE A CA 1
ATOM 808 C C . PHE A 1 102 ? -5.809 -11.444 6.927 1.00 92.94 102 PHE A C 1
ATOM 810 O O . PHE A 1 102 ? -6.228 -11.073 5.826 1.00 92.94 102 PHE A O 1
ATOM 817 N N . VAL A 1 103 ? -4.610 -11.113 7.413 1.00 95.81 103 VAL A N 1
ATOM 818 C CA . VAL A 1 103 ? -3.553 -10.495 6.618 1.00 95.81 103 VAL A CA 1
ATOM 819 C C . VAL A 1 103 ? -2.651 -11.573 6.030 1.00 95.81 103 VAL A C 1
ATOM 821 O O . VAL A 1 103 ? -2.192 -12.468 6.737 1.00 95.81 103 VAL A O 1
ATOM 824 N N . ASP A 1 104 ? -2.384 -11.476 4.734 1.00 93.94 104 ASP A N 1
ATOM 825 C CA . ASP A 1 104 ? -1.492 -12.368 4.003 1.00 93.94 104 ASP A CA 1
ATOM 826 C C . ASP A 1 104 ? -0.697 -11.626 2.913 1.00 93.94 104 ASP A C 1
ATOM 828 O O . ASP A 1 104 ? -0.865 -10.427 2.670 1.00 93.94 104 ASP A O 1
ATOM 832 N N . GLU A 1 105 ? 0.258 -12.341 2.310 1.00 93.94 105 GLU A N 1
ATOM 833 C CA . GLU A 1 105 ? 1.107 -11.858 1.209 1.00 93.94 105 GLU A CA 1
ATOM 834 C C . GLU A 1 105 ? 1.774 -10.487 1.461 1.00 93.94 105 GLU A C 1
ATOM 836 O O . GLU A 1 105 ? 1.819 -9.612 0.593 1.00 93.94 105 GLU A O 1
ATOM 841 N N . ILE A 1 106 ? 2.332 -10.299 2.659 1.00 97.94 106 ILE A N 1
ATOM 842 C CA . ILE A 1 106 ? 3.005 -9.055 3.046 1.00 97.94 106 ILE A CA 1
ATOM 843 C C . ILE A 1 106 ? 4.333 -8.914 2.286 1.00 97.94 106 ILE A C 1
ATOM 845 O O . ILE A 1 106 ? 5.223 -9.760 2.393 1.00 97.94 106 ILE A O 1
ATOM 849 N N . ALA A 1 107 ? 4.504 -7.818 1.551 1.00 97.00 107 ALA A N 1
ATOM 850 C CA . ALA A 1 107 ? 5.699 -7.505 0.779 1.00 97.00 107 ALA A CA 1
ATOM 851 C C . ALA A 1 107 ? 6.136 -6.046 0.968 1.00 97.00 107 ALA A C 1
ATOM 853 O O . ALA A 1 107 ? 5.378 -5.108 0.720 1.00 97.00 107 ALA A O 1
ATOM 854 N N . ILE A 1 108 ? 7.397 -5.850 1.348 1.00 97.75 108 ILE A N 1
ATOM 855 C CA . ILE A 1 108 ? 8.032 -4.535 1.433 1.00 97.75 108 ILE A CA 1
ATOM 856 C C . ILE A 1 108 ? 8.501 -4.111 0.039 1.00 97.75 108 ILE A C 1
ATOM 858 O O . ILE A 1 108 ? 9.298 -4.806 -0.601 1.00 97.75 108 ILE A O 1
ATOM 862 N N . LEU A 1 109 ? 8.019 -2.953 -0.410 1.00 94.69 109 LEU A N 1
ATOM 863 C CA . LEU A 1 109 ? 8.416 -2.258 -1.633 1.00 94.69 109 LEU A CA 1
ATOM 864 C C . LEU A 1 109 ? 9.244 -1.004 -1.316 1.00 94.69 109 LEU A C 1
ATOM 866 O O . LEU A 1 109 ? 9.580 -0.725 -0.169 1.00 94.69 109 LEU A O 1
ATOM 870 N N . LYS A 1 110 ? 9.551 -0.217 -2.354 1.00 91.94 110 LYS A N 1
ATOM 871 C CA . LYS A 1 110 ? 10.386 0.989 -2.266 1.00 91.94 110 LYS A CA 1
ATOM 872 C C . LYS A 1 110 ? 9.915 1.998 -1.214 1.00 91.94 110 LYS A C 1
ATOM 874 O O . LYS A 1 110 ? 10.737 2.588 -0.522 1.00 91.94 110 LYS A O 1
ATOM 879 N N . THR A 1 111 ? 8.609 2.235 -1.130 1.00 90.69 111 THR A N 1
ATOM 880 C CA . THR A 1 111 ? 8.026 3.312 -0.306 1.00 90.69 111 THR A CA 1
ATOM 881 C C . THR A 1 111 ? 6.859 2.850 0.563 1.00 90.69 111 THR A C 1
ATOM 883 O O . THR A 1 111 ? 6.292 3.648 1.305 1.00 90.69 111 THR A O 1
ATOM 886 N N . GLU A 1 112 ? 6.465 1.585 0.457 1.00 95.50 112 GLU A N 1
ATOM 887 C CA . GLU A 1 112 ? 5.247 1.054 1.064 1.00 95.50 112 GLU A CA 1
ATOM 888 C C . GLU A 1 112 ? 5.375 -0.442 1.346 1.00 95.50 112 GLU A C 1
ATOM 890 O O . GLU A 1 112 ? 6.230 -1.128 0.787 1.00 95.50 112 GLU A O 1
ATOM 895 N N . VAL A 1 113 ? 4.491 -0.939 2.201 1.00 97.69 113 VAL A N 1
ATOM 896 C CA . VAL A 1 113 ? 4.219 -2.356 2.405 1.00 97.69 113 VAL A CA 1
ATOM 897 C C . VAL A 1 113 ? 2.912 -2.669 1.692 1.00 97.69 113 VAL A C 1
ATOM 899 O O . VAL A 1 113 ? 1.890 -2.034 1.954 1.00 97.69 113 VAL A O 1
ATOM 902 N N . ARG A 1 114 ? 2.941 -3.641 0.785 1.00 96.56 114 ARG A N 1
ATOM 903 C CA . ARG A 1 114 ? 1.734 -4.219 0.192 1.00 96.56 114 ARG A CA 1
ATOM 904 C C . ARG A 1 114 ? 1.364 -5.471 0.947 1.00 96.56 114 ARG A C 1
ATOM 906 O O . ARG A 1 114 ? 2.244 -6.221 1.348 1.00 96.56 114 ARG A O 1
ATOM 913 N N . PHE A 1 115 ? 0.078 -5.690 1.117 1.00 96.94 115 PHE A N 1
ATOM 914 C CA . PHE A 1 115 ? -0.447 -6.901 1.723 1.00 96.94 115 PHE A CA 1
ATOM 915 C C . PHE A 1 115 ? -1.872 -7.114 1.230 1.00 96.94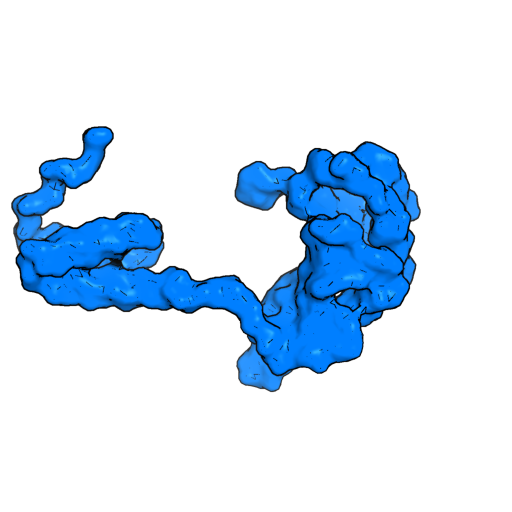 115 PHE A C 1
ATOM 917 O O . PHE A 1 115 ? -2.467 -6.236 0.591 1.00 96.94 115 PHE A O 1
ATOM 924 N N . TYR A 1 116 ? -2.414 -8.280 1.524 1.00 95.19 116 TYR A N 1
ATOM 925 C CA . TYR A 1 116 ? -3.817 -8.570 1.328 1.00 95.19 116 TYR A CA 1
ATOM 926 C C . TYR A 1 116 ? -4.503 -8.675 2.684 1.00 95.19 116 TYR A C 1
ATOM 928 O O . TYR A 1 116 ? -3.931 -9.144 3.661 1.00 95.19 116 TYR A O 1
ATOM 936 N N . LEU A 1 117 ? -5.728 -8.168 2.750 1.00 95.44 117 LEU A N 1
ATOM 937 C CA . LEU A 1 117 ? -6.615 -8.293 3.896 1.00 95.44 117 LEU A CA 1
ATOM 938 C C . LEU A 1 117 ? -7.914 -8.903 3.396 1.00 95.44 117 LEU A C 1
ATOM 940 O O . LEU A 1 117 ? -8.581 -8.312 2.546 1.00 95.44 117 LEU A O 1
ATOM 944 N N . LYS A 1 118 ? -8.275 -10.089 3.899 1.00 91.38 118 LYS A N 1
ATOM 945 C CA . LYS A 1 118 ? -9.478 -10.828 3.461 1.00 91.38 118 LYS A CA 1
ATOM 946 C C . LYS A 1 118 ? -9.551 -10.951 1.923 1.00 91.38 118 LYS A C 1
ATOM 948 O O . LYS A 1 118 ? -10.610 -10.750 1.327 1.00 91.38 118 LYS A O 1
ATOM 953 N N . GLY A 1 119 ? -8.411 -11.217 1.277 1.00 86.38 119 GLY A N 1
ATOM 954 C CA . GLY A 1 119 ? -8.303 -11.373 -0.179 1.00 86.38 119 GLY A CA 1
ATOM 955 C C . GLY A 1 119 ? -8.343 -10.074 -0.994 1.00 86.38 119 GLY A C 1
ATOM 956 O O . GLY A 1 119 ? -8.453 -10.135 -2.219 1.00 86.38 119 GLY A O 1
ATOM 957 N N . ARG A 1 120 ? -8.249 -8.893 -0.365 1.00 89.56 120 ARG A N 1
ATOM 958 C CA . ARG A 1 120 ? -8.190 -7.601 -1.071 1.00 89.56 120 ARG A CA 1
ATOM 959 C C . ARG A 1 120 ? -6.890 -6.859 -0.806 1.00 89.56 120 ARG A C 1
ATOM 961 O O . ARG A 1 120 ? -6.399 -6.844 0.315 1.00 89.56 120 ARG A O 1
ATOM 968 N N . HIS A 1 121 ? -6.370 -6.210 -1.844 1.00 91.75 121 HIS A N 1
ATOM 969 C CA . HIS A 1 121 ? -5.148 -5.420 -1.758 1.00 91.75 121 HIS A CA 1
ATOM 970 C C . HIS A 1 121 ? -5.291 -4.217 -0.830 1.00 91.75 121 HIS A C 1
ATOM 972 O O . HIS A 1 121 ? -6.208 -3.409 -0.977 1.00 91.75 121 HIS A O 1
ATOM 978 N N . MET A 1 122 ? -4.304 -4.072 0.042 1.00 95.81 122 MET A N 1
ATOM 979 C CA . MET A 1 122 ? -4.1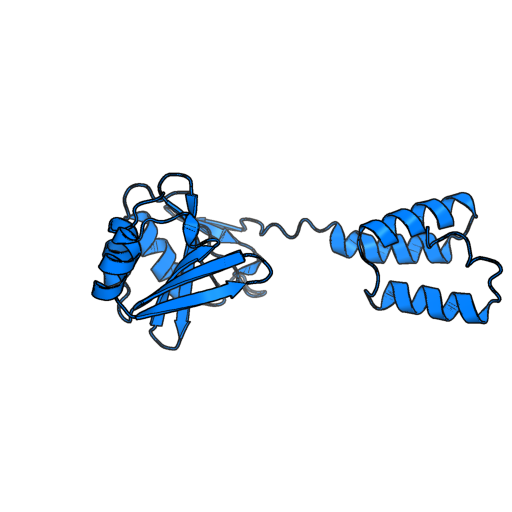36 -2.949 0.947 1.00 95.81 122 MET A CA 1
ATOM 980 C C . MET A 1 122 ? -2.696 -2.436 0.876 1.00 95.81 122 MET A C 1
ATOM 982 O O . MET A 1 122 ? -1.775 -3.127 0.422 1.00 95.81 122 MET A O 1
ATOM 986 N N . LEU A 1 123 ? -2.508 -1.207 1.342 1.00 96.31 123 LEU A N 1
ATOM 987 C CA . LEU A 1 123 ? -1.226 -0.523 1.411 1.00 96.31 123 LEU A CA 1
ATOM 988 C C . LEU A 1 123 ? -0.991 -0.038 2.841 1.00 96.31 123 LEU A C 1
ATOM 990 O O . LEU A 1 123 ? -1.905 0.455 3.499 1.00 96.31 123 LEU A O 1
ATOM 994 N N . ALA A 1 124 ? 0.245 -0.139 3.312 1.00 97.69 124 ALA A N 1
ATOM 995 C CA . ALA A 1 124 ? 0.704 0.510 4.531 1.00 97.69 124 ALA A CA 1
ATOM 996 C C . ALA A 1 124 ? 2.038 1.214 4.282 1.00 97.69 124 ALA A C 1
ATOM 998 O O . ALA A 1 124 ? 2.763 0.899 3.340 1.00 97.69 124 ALA A O 1
ATOM 999 N N . GLY A 1 125 ? 2.394 2.186 5.111 1.00 97.06 125 GLY A N 1
ATOM 1000 C CA . GLY A 1 125 ? 3.668 2.872 4.941 1.00 97.06 125 GLY A CA 1
ATOM 1001 C C . GLY A 1 125 ? 3.896 4.002 5.924 1.00 97.06 125 GLY A C 1
ATOM 1002 O O . GLY A 1 125 ? 3.184 4.154 6.915 1.00 97.06 125 GLY A O 1
ATOM 1003 N N . VAL A 1 126 ? 4.903 4.811 5.618 1.00 95.88 126 VAL A N 1
ATOM 1004 C CA . VAL A 1 126 ? 5.246 6.016 6.373 1.00 95.88 126 VAL A CA 1
ATOM 1005 C C . VAL A 1 126 ? 4.718 7.224 5.604 1.00 95.88 126 VAL A C 1
ATOM 1007 O O . VAL A 1 126 ? 5.088 7.427 4.452 1.00 95.88 126 VAL A O 1
ATOM 1010 N N . ALA A 1 127 ? 3.847 8.010 6.232 1.00 92.12 127 ALA A N 1
ATOM 1011 C CA . ALA A 1 127 ? 3.260 9.225 5.659 1.00 92.12 127 ALA A CA 1
ATOM 1012 C C . ALA A 1 127 ? 4.030 10.505 6.036 1.00 92.12 127 ALA A C 1
ATOM 1014 O O . ALA A 1 127 ? 3.801 11.563 5.458 1.00 92.12 127 ALA A O 1
ATOM 1015 N N . GLY A 1 128 ? 4.941 10.425 7.007 1.00 89.38 128 GLY A N 1
ATOM 1016 C CA . GLY A 1 128 ? 5.732 11.556 7.482 1.00 89.38 128 GLY A CA 1
ATOM 1017 C C . GLY A 1 128 ? 6.648 11.169 8.638 1.00 89.38 128 GLY A C 1
ATOM 1018 O O . GLY A 1 128 ? 6.753 9.996 9.008 1.00 89.38 128 GLY A O 1
ATOM 1019 N N . VAL A 1 129 ? 7.315 12.156 9.239 1.00 86.19 129 VAL A N 1
ATOM 1020 C CA . VAL A 1 129 ? 8.155 11.922 10.422 1.00 86.19 129 VAL A CA 1
ATOM 1021 C C . VAL A 1 129 ? 7.264 11.427 11.563 1.00 86.19 129 VAL A C 1
ATOM 1023 O O . VAL A 1 129 ? 6.465 12.181 12.103 1.00 86.19 129 VAL A O 1
ATOM 1026 N N . ASN A 1 130 ? 7.403 10.144 11.906 1.00 85.25 130 ASN A N 1
ATOM 1027 C CA . ASN A 1 130 ? 6.610 9.456 12.938 1.00 85.25 130 ASN A CA 1
ATOM 1028 C C . ASN A 1 130 ? 5.105 9.388 12.639 1.00 85.25 130 ASN A C 1
ATOM 1030 O O . ASN A 1 130 ? 4.289 9.354 13.554 1.00 85.25 130 ASN A O 1
ATOM 1034 N N . LEU A 1 131 ? 4.745 9.343 11.355 1.00 94.81 131 LEU A N 1
ATOM 1035 C CA . LEU A 1 131 ? 3.372 9.138 10.919 1.00 94.81 131 LEU A CA 1
ATOM 1036 C C . LEU A 1 131 ? 3.298 7.888 10.047 1.00 94.81 131 LEU A C 1
ATOM 1038 O O . LEU A 1 131 ? 4.003 7.779 9.041 1.00 94.81 131 LEU A O 1
ATOM 1042 N N . PHE A 1 132 ? 2.444 6.957 10.439 1.00 97.19 132 PHE A N 1
ATOM 1043 C CA . PHE A 1 132 ? 2.149 5.726 9.720 1.00 97.19 132 PHE A CA 1
ATOM 1044 C C . PHE A 1 132 ? 0.837 5.881 8.961 1.00 97.19 132 PHE A C 1
ATOM 1046 O O . PHE A 1 132 ? -0.008 6.695 9.335 1.00 97.19 132 PHE A O 1
ATOM 1053 N N . ARG A 1 133 ? 0.667 5.097 7.899 1.00 97.19 133 ARG A N 1
ATOM 1054 C CA . ARG A 1 133 ? -0.579 5.028 7.138 1.00 97.19 133 ARG A CA 1
ATOM 1055 C C . ARG A 1 133 ? -0.975 3.593 6.842 1.00 97.19 133 ARG A C 1
ATOM 1057 O O . ARG A 1 133 ? -0.104 2.748 6.637 1.00 97.19 133 ARG A O 1
ATOM 1064 N N . VAL A 1 134 ? -2.280 3.369 6.764 1.00 97.75 134 VAL A N 1
ATOM 1065 C CA . VAL A 1 134 ? -2.915 2.194 6.158 1.00 97.75 134 VAL A CA 1
ATOM 1066 C C . VAL A 1 134 ? -4.013 2.693 5.237 1.00 97.75 134 VAL A C 1
ATOM 1068 O O . VAL A 1 134 ? -4.722 3.627 5.599 1.00 97.75 134 VAL A O 1
ATOM 1071 N N . GLY A 1 135 ? -4.180 2.062 4.085 1.00 96.25 135 GLY A N 1
ATOM 1072 C CA . GLY A 1 135 ? -5.252 2.405 3.169 1.00 96.25 135 GLY A CA 1
ATOM 1073 C C . GLY A 1 135 ? -5.374 1.445 2.005 1.00 96.25 135 GLY A C 1
ATOM 1074 O O . GLY A 1 135 ? -4.794 0.355 2.001 1.00 96.25 135 GLY A O 1
ATOM 1075 N N . LEU A 1 136 ? -6.154 1.852 1.015 1.00 94.12 136 LEU A N 1
ATOM 1076 C CA . LEU A 1 136 ? -6.354 1.099 -0.213 1.00 94.12 136 LEU A CA 1
ATOM 1077 C C . LEU A 1 136 ? -6.563 2.018 -1.411 1.00 94.12 136 LEU A C 1
ATOM 1079 O O . LEU A 1 136 ? -6.956 3.179 -1.286 1.00 94.12 136 LEU A O 1
ATOM 1083 N N . LEU A 1 137 ? -6.340 1.437 -2.586 1.00 86.94 137 LEU A N 1
ATOM 1084 C CA . LEU A 1 137 ? -6.770 2.011 -3.850 1.00 86.94 137 LEU A CA 1
ATOM 1085 C C . LEU A 1 137 ? -8.217 1.583 -4.113 1.00 86.94 137 LEU A C 1
ATOM 1087 O O . LEU A 1 137 ? -8.532 0.391 -4.068 1.00 86.94 137 LEU A O 1
ATOM 1091 N N . ASP A 1 138 ? -9.038 2.564 -4.463 1.00 85.62 138 ASP A N 1
ATOM 1092 C CA . ASP A 1 138 ? -10.489 2.557 -4.649 1.00 85.62 138 ASP A CA 1
ATOM 1093 C C . ASP A 1 138 ? -11.288 2.537 -3.337 1.00 85.62 138 ASP A C 1
ATOM 1095 O O . ASP A 1 138 ? -11.570 1.482 -2.766 1.00 85.62 138 ASP A O 1
ATOM 1099 N N . GLU A 1 139 ? -11.685 3.727 -2.873 1.00 81.44 139 GLU A N 1
ATOM 1100 C CA . GLU A 1 139 ? -12.445 3.890 -1.625 1.00 81.44 139 GLU A CA 1
ATOM 1101 C C . GLU A 1 139 ? -13.812 3.191 -1.651 1.00 81.44 139 GLU A C 1
ATOM 1103 O O . GLU A 1 139 ? -14.300 2.779 -0.603 1.00 81.44 139 GLU A O 1
ATOM 1108 N N . ASN A 1 140 ? -14.394 2.967 -2.835 1.00 83.56 140 ASN A N 1
ATOM 1109 C CA . ASN A 1 140 ? -15.696 2.304 -2.974 1.00 83.56 140 ASN A CA 1
ATOM 1110 C C . ASN A 1 140 ? -15.648 0.822 -2.580 1.00 83.56 140 ASN A C 1
ATOM 1112 O O . ASN A 1 140 ? -16.681 0.161 -2.486 1.00 83.56 140 ASN A O 1
ATOM 1116 N N . LYS A 1 141 ? -14.447 0.269 -2.369 1.00 88.94 141 LYS A N 1
ATOM 1117 C CA . LYS A 1 141 ? -14.266 -1.117 -1.933 1.00 88.94 141 LYS A CA 1
ATOM 1118 C C . LYS A 1 141 ? -14.431 -1.302 -0.433 1.00 88.94 141 LYS A C 1
ATOM 1120 O O . LYS A 1 141 ? -14.481 -2.455 -0.005 1.00 88.94 141 LYS A O 1
ATOM 1125 N N . ILE A 1 142 ? -14.516 -0.231 0.353 1.00 93.38 142 ILE A N 1
ATOM 1126 C CA . ILE A 1 142 ? -14.780 -0.297 1.793 1.00 93.38 142 ILE A CA 1
ATOM 1127 C C . ILE A 1 142 ? -16.105 0.372 2.140 1.00 93.38 142 ILE A C 1
ATOM 1129 O O . ILE A 1 142 ? -16.549 1.300 1.475 1.00 93.38 142 ILE A O 1
ATOM 1133 N N . LYS A 1 143 ? -16.748 -0.116 3.199 1.00 95.19 143 LYS A N 1
ATOM 1134 C CA . LYS A 1 143 ? -17.973 0.485 3.729 1.00 95.19 143 LYS A CA 1
ATOM 1135 C C . LYS A 1 143 ? -17.677 1.792 4.458 1.00 95.19 143 LYS A C 1
ATOM 1137 O O . LYS A 1 143 ? -16.634 1.915 5.102 1.00 95.19 143 LYS A O 1
ATOM 1142 N N . ASP A 1 144 ? -18.662 2.686 4.500 1.00 94.12 144 ASP A N 1
ATOM 1143 C CA . ASP A 1 144 ? -18.610 3.920 5.297 1.00 94.12 144 ASP A CA 1
ATOM 1144 C C . ASP A 1 144 ? -18.325 3.652 6.784 1.00 94.12 144 ASP A C 1
ATOM 1146 O O . ASP A 1 144 ? -17.622 4.424 7.433 1.00 94.12 144 ASP A O 1
ATOM 1150 N N . SER A 1 145 ? -18.776 2.508 7.319 1.00 96.06 145 SER A N 1
ATOM 1151 C CA . SER A 1 145 ? -18.462 2.081 8.691 1.00 96.06 145 SER A CA 1
ATOM 1152 C C . SER A 1 145 ? -16.958 1.927 8.946 1.00 96.06 145 SER A C 1
ATOM 1154 O O . SER A 1 145 ? -16.501 2.197 10.057 1.00 96.06 145 SER A O 1
ATOM 1156 N N . THR A 1 146 ? -16.174 1.546 7.931 1.00 96.56 146 THR A N 1
ATOM 1157 C CA . THR A 1 146 ? -14.705 1.522 8.006 1.00 96.56 146 THR A CA 1
ATOM 1158 C C . THR A 1 146 ? -14.156 2.933 8.175 1.00 96.56 146 THR A C 1
ATOM 1160 O O . THR A 1 146 ? -13.322 3.162 9.047 1.00 96.56 146 THR A O 1
ATOM 1163 N N . ILE A 1 147 ? -14.65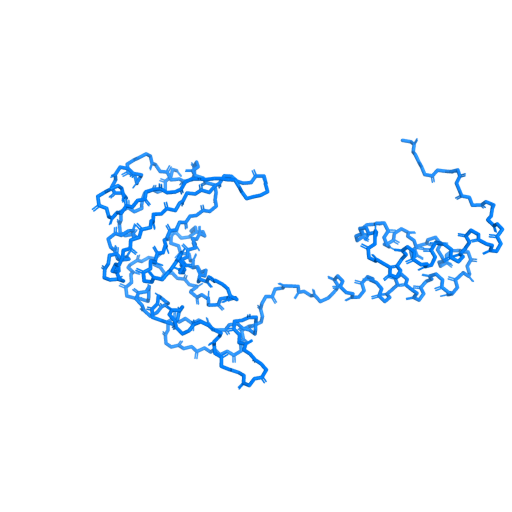1 3.889 7.382 1.00 95.31 147 ILE A N 1
ATOM 1164 C CA . ILE A 1 147 ? -14.206 5.287 7.428 1.00 95.31 147 ILE A CA 1
ATOM 1165 C C . ILE A 1 147 ? -14.507 5.909 8.789 1.00 95.31 147 ILE A C 1
ATOM 1167 O O . ILE A 1 147 ? -13.633 6.550 9.371 1.00 95.31 147 ILE A O 1
ATOM 1171 N N . GLU A 1 148 ? -15.711 5.696 9.322 1.00 95.88 148 GLU A N 1
ATOM 1172 C CA . GLU A 1 148 ? -16.080 6.218 10.640 1.00 95.88 148 GLU A CA 1
ATOM 1173 C C . GLU A 1 148 ? -15.190 5.648 11.750 1.00 95.88 148 GLU A C 1
ATOM 1175 O O . GLU A 1 148 ? -14.671 6.405 12.568 1.00 95.88 148 GLU A O 1
ATOM 1180 N N . ARG A 1 149 ? -14.903 4.341 11.731 1.00 97.25 149 ARG A N 1
ATOM 1181 C CA . ARG A 1 149 ? -13.979 3.736 12.704 1.00 97.25 149 ARG A CA 1
ATOM 1182 C C . ARG A 1 149 ? -12.546 4.222 12.533 1.00 97.25 149 ARG A C 1
ATOM 1184 O O . ARG A 1 149 ? -11.842 4.411 13.521 1.00 97.25 149 ARG A O 1
ATOM 1191 N N . TRP A 1 150 ? -12.094 4.446 11.303 1.00 97.31 150 TRP A N 1
ATOM 1192 C CA . TRP A 1 150 ? -10.761 4.984 11.041 1.00 97.31 150 TRP A CA 1
ATOM 1193 C C . TRP A 1 150 ? -10.583 6.410 11.574 1.00 97.31 150 TRP A C 1
ATOM 1195 O O . TRP A 1 150 ? -9.490 6.727 12.045 1.00 97.31 150 TRP A O 1
ATOM 1205 N N . LYS A 1 151 ? -11.635 7.239 11.618 1.00 96.94 151 LYS A N 1
ATOM 1206 C CA . LYS A 1 151 ? -11.582 8.558 12.286 1.00 96.94 151 LYS A CA 1
ATOM 1207 C C . LYS A 1 151 ? -11.279 8.456 13.786 1.00 96.94 151 LYS A C 1
ATOM 1209 O O . LYS A 1 151 ? -10.708 9.378 14.356 1.00 96.94 151 LYS A O 1
ATOM 1214 N N . GLU A 1 152 ? -11.611 7.335 14.430 1.00 96.25 152 GLU A N 1
ATOM 1215 C CA . GLU A 1 152 ? -11.246 7.065 15.831 1.00 96.25 152 GLU A CA 1
ATOM 1216 C C . GLU A 1 152 ? -9.807 6.551 16.003 1.00 96.25 152 GLU A C 1
ATOM 1218 O O . GLU A 1 152 ? -9.342 6.329 17.127 1.00 96.25 152 GLU A O 1
ATOM 1223 N N . VAL A 1 153 ? -9.127 6.238 14.900 1.00 96.88 153 VAL A N 1
ATOM 1224 C CA . VAL A 1 153 ? -7.735 5.778 14.886 1.00 96.88 153 VAL A CA 1
ATOM 1225 C C . VAL A 1 153 ? -6.808 6.941 14.561 1.00 96.88 153 VAL A C 1
ATOM 1227 O O . VAL A 1 153 ? -5.761 7.090 15.191 1.00 96.88 153 VAL A O 1
ATOM 1230 N N . GLY A 1 154 ? -7.193 7.774 13.599 1.00 96.56 154 GLY A N 1
ATOM 1231 C CA . GLY A 1 154 ? -6.364 8.871 13.141 1.00 96.56 154 GLY A CA 1
ATOM 1232 C C . GLY A 1 154 ? -7.045 9.756 12.106 1.00 96.56 154 GLY A C 1
ATOM 1233 O O . GLY A 1 154 ? -8.268 9.841 12.023 1.00 96.56 154 GLY A O 1
ATOM 1234 N N . VAL A 1 155 ? -6.226 10.449 11.321 1.00 97.12 155 VAL A N 1
ATOM 1235 C CA . VAL A 1 155 ? -6.693 11.425 10.334 1.00 97.12 155 VAL A CA 1
ATOM 1236 C C . VAL A 1 155 ? -6.943 10.726 9.006 1.00 97.12 155 VAL A C 1
ATOM 1238 O O . VAL A 1 155 ? -6.044 10.085 8.463 1.00 97.12 155 VAL A O 1
ATOM 1241 N N . ILE A 1 156 ? -8.153 10.873 8.469 1.00 97.12 156 ILE A N 1
ATOM 1242 C CA . ILE A 1 156 ? -8.493 10.361 7.141 1.00 97.12 156 ILE A CA 1
ATOM 1243 C C . ILE A 1 156 ? -7.890 11.263 6.071 1.00 97.12 156 ILE A C 1
ATOM 1245 O O . ILE A 1 156 ? -8.088 12.478 6.086 1.00 97.12 156 ILE A O 1
ATOM 1249 N N . VAL A 1 157 ? -7.211 10.650 5.110 1.00 95.56 157 VAL A N 1
ATOM 1250 C CA . VAL A 1 157 ? -6.680 11.309 3.923 1.00 95.56 157 VAL A CA 1
ATOM 1251 C C . VAL A 1 157 ? -7.255 10.618 2.700 1.00 95.56 157 VAL A C 1
ATOM 1253 O O . VAL A 1 157 ? -7.086 9.417 2.512 1.00 95.56 157 VAL A O 1
ATOM 1256 N N . LYS A 1 158 ? -7.939 11.391 1.861 1.00 94.12 158 LYS A N 1
ATOM 1257 C CA . LYS A 1 158 ? -8.475 10.936 0.579 1.00 94.12 158 LYS A CA 1
ATOM 1258 C C . LYS A 1 158 ? -7.790 11.679 -0.551 1.00 94.12 158 LYS A C 1
ATOM 1260 O O . LYS A 1 158 ? -7.390 12.832 -0.386 1.00 94.12 158 LYS A O 1
ATOM 1265 N N . GLY A 1 159 ? -7.708 11.043 -1.705 1.00 88.06 159 GLY A N 1
ATOM 1266 C CA . GLY A 1 159 ? -7.224 11.700 -2.905 1.00 88.06 159 GLY A CA 1
ATOM 1267 C C . GLY A 1 159 ? -7.383 10.826 -4.131 1.00 88.06 159 GLY A C 1
ATOM 1268 O O . GLY A 1 159 ? -8.122 9.842 -4.128 1.00 88.06 159 GLY A O 1
ATOM 1269 N N . GLN A 1 160 ? -6.673 11.202 -5.185 1.00 85.19 160 GLN A N 1
ATOM 1270 C CA . GLN A 1 160 ? -6.695 10.498 -6.452 1.00 85.19 160 GLN A CA 1
ATOM 1271 C C . GLN A 1 160 ? -5.266 10.142 -6.865 1.00 85.19 160 GLN A C 1
ATOM 1273 O O . GLN A 1 160 ? -4.360 10.973 -6.806 1.00 85.19 160 GLN A O 1
ATOM 1278 N N . TYR A 1 161 ? -5.071 8.891 -7.268 1.00 76.19 161 TYR A N 1
ATOM 1279 C CA . TYR A 1 161 ? -3.832 8.367 -7.817 1.00 76.19 161 TYR A CA 1
ATOM 1280 C C . TYR A 1 161 ? -4.118 7.825 -9.219 1.00 76.19 161 TYR A C 1
ATOM 1282 O O . TYR A 1 161 ? -4.716 6.759 -9.377 1.00 76.19 161 TYR A O 1
ATOM 1290 N N . PHE A 1 162 ? -3.714 8.589 -10.238 1.00 80.25 162 PHE A N 1
ATOM 1291 C CA . PHE A 1 162 ? -4.158 8.403 -11.626 1.00 80.25 162 PHE A CA 1
ATOM 1292 C C . PHE A 1 162 ? -5.691 8.395 -11.725 1.00 80.25 162 PHE A C 1
ATOM 1294 O O . PHE A 1 162 ? -6.319 9.401 -11.411 1.00 80.25 162 PHE A O 1
ATOM 1301 N N . ASP A 1 163 ? -6.293 7.273 -12.113 1.00 81.12 163 ASP A N 1
ATOM 1302 C CA . ASP A 1 163 ? -7.745 7.131 -12.267 1.00 81.12 163 ASP A CA 1
ATOM 1303 C C . ASP A 1 163 ? -8.413 6.474 -11.046 1.00 81.12 163 ASP A C 1
ATOM 1305 O O . ASP A 1 163 ? -9.633 6.336 -11.006 1.00 81.12 163 ASP A O 1
ATOM 1309 N N . ALA A 1 164 ? -7.633 6.061 -10.041 1.00 76.38 164 ALA A N 1
ATOM 1310 C CA . ALA A 1 164 ? -8.149 5.452 -8.822 1.00 76.38 164 ALA A CA 1
ATOM 1311 C C . ALA A 1 164 ? -8.266 6.495 -7.706 1.00 76.38 164 ALA A C 1
ATOM 1313 O O . ALA A 1 164 ? -7.313 7.223 -7.420 1.00 76.38 164 ALA A O 1
ATOM 1314 N N . THR A 1 165 ? -9.406 6.540 -7.020 1.00 88.50 165 THR A N 1
ATOM 1315 C CA . THR A 1 165 ? -9.485 7.211 -5.717 1.00 88.50 165 THR A CA 1
ATOM 1316 C C . THR A 1 165 ? -8.702 6.397 -4.694 1.00 88.50 165 THR A C 1
ATOM 1318 O O . THR A 1 165 ? -8.574 5.185 -4.832 1.00 88.50 165 THR A O 1
ATOM 1321 N N . TYR A 1 166 ? -8.140 7.027 -3.674 1.00 91.50 166 TYR A N 1
ATOM 1322 C CA . TYR A 1 166 ? -7.535 6.314 -2.555 1.00 91.50 166 TYR A CA 1
ATOM 1323 C C . TYR A 1 166 ? -8.041 6.887 -1.243 1.00 91.50 166 TYR A C 1
ATOM 1325 O O . TYR A 1 166 ? -8.439 8.055 -1.164 1.00 91.50 166 TYR A O 1
ATOM 1333 N N . VAL A 1 167 ? -7.995 6.052 -0.213 1.00 95.75 167 VAL A N 1
ATOM 1334 C CA . VAL A 1 167 ? -8.325 6.446 1.147 1.00 95.75 167 VAL A CA 1
ATOM 1335 C C . VAL A 1 167 ? -7.368 5.786 2.121 1.00 95.75 167 VAL A C 1
ATOM 1337 O O . VAL A 1 167 ? -7.233 4.562 2.153 1.00 95.75 167 VAL A O 1
ATOM 1340 N N . ASP A 1 168 ? -6.735 6.633 2.921 1.00 96.38 168 ASP A N 1
ATOM 1341 C CA . ASP A 1 168 ? -5.764 6.270 3.935 1.00 96.38 168 ASP A CA 1
ATOM 1342 C C . ASP A 1 168 ? -6.219 6.807 5.298 1.00 96.38 168 ASP A C 1
ATOM 1344 O O . ASP A 1 168 ? -6.848 7.863 5.407 1.00 96.38 168 ASP A O 1
ATOM 1348 N N . VAL A 1 169 ? -5.843 6.105 6.361 1.00 97.81 169 VAL A N 1
ATOM 1349 C CA . VAL A 1 169 ? -5.859 6.615 7.731 1.00 97.81 169 VAL A CA 1
ATOM 1350 C C . VAL A 1 169 ? -4.427 6.809 8.206 1.00 97.81 169 VAL A C 1
ATOM 1352 O O . VAL A 1 169 ? -3.608 5.891 8.144 1.00 97.81 169 VAL A O 1
ATOM 1355 N N . HIS A 1 170 ? -4.116 8.020 8.662 1.00 97.69 170 HIS A N 1
ATOM 1356 C CA . HIS A 1 170 ? -2.806 8.403 9.172 1.00 97.69 170 HIS A CA 1
ATOM 1357 C C . HIS A 1 170 ? -2.813 8.442 10.700 1.00 97.69 170 HIS A C 1
ATOM 1359 O O . HIS A 1 170 ? -3.663 9.099 11.301 1.00 97.69 170 HIS A O 1
ATOM 1365 N N . PHE A 1 171 ? -1.846 7.787 11.336 1.00 97.31 171 PHE A N 1
ATOM 1366 C CA . PHE A 1 171 ? -1.773 7.654 12.792 1.00 97.31 171 PHE A CA 1
ATOM 1367 C C . PHE A 1 171 ? -0.321 7.674 13.291 1.00 97.31 171 PHE A C 1
ATOM 1369 O O . PHE A 1 171 ? 0.608 7.330 12.561 1.00 97.31 171 PHE A O 1
ATOM 1376 N N . SER A 1 172 ? -0.098 8.137 14.523 1.00 95.19 172 SER A N 1
ATOM 1377 C CA . SER A 1 172 ? 1.244 8.454 15.044 1.00 95.19 172 SER A CA 1
ATOM 1378 C C . SER A 1 172 ? 1.916 7.308 15.803 1.00 95.19 172 SER A C 1
ATOM 1380 O O . SER A 1 172 ? 3.116 7.365 16.063 1.00 95.19 172 SER A O 1
ATOM 1382 N N . SER A 1 173 ? 1.170 6.255 16.149 1.00 94.69 173 SER A N 1
ATOM 1383 C CA . SER A 1 173 ? 1.697 5.088 16.859 1.00 94.69 173 SER A CA 1
ATOM 1384 C C . SER A 1 173 ? 1.484 3.811 16.060 1.00 94.69 173 SER A C 1
ATOM 1386 O O . SER A 1 173 ? 0.359 3.493 15.679 1.00 94.69 173 SER A O 1
ATOM 1388 N N . LEU A 1 174 ? 2.549 3.031 15.863 1.00 93.00 174 LEU A N 1
ATOM 1389 C CA . LEU A 1 174 ? 2.471 1.753 15.154 1.00 93.00 174 LEU A CA 1
ATOM 1390 C C . LEU A 1 174 ? 1.488 0.778 15.820 1.00 93.00 174 LEU A C 1
ATOM 1392 O O . LEU A 1 174 ? 0.826 0.022 15.121 1.00 93.00 174 LEU A O 1
ATOM 1396 N N . ALA A 1 175 ? 1.301 0.857 17.141 1.00 92.31 175 ALA A N 1
ATOM 1397 C CA . ALA A 1 175 ? 0.322 0.039 17.865 1.00 92.31 175 ALA A CA 1
ATOM 1398 C C . ALA A 1 175 ? -1.128 0.236 17.371 1.00 92.31 175 ALA A C 1
ATOM 1400 O O . ALA A 1 175 ? -1.987 -0.613 17.592 1.00 92.31 175 ALA A O 1
ATOM 1401 N N . GLN A 1 176 ? -1.418 1.346 16.685 1.00 95.50 176 GLN A N 1
ATOM 1402 C CA . GLN A 1 176 ? -2.738 1.624 16.123 1.00 95.50 176 GLN A CA 1
ATOM 1403 C C . GLN A 1 176 ? -3.001 0.883 14.802 1.00 95.50 176 GLN A C 1
ATOM 1405 O O . GLN A 1 176 ? -4.154 0.830 14.370 1.00 95.50 176 GLN A O 1
ATOM 1410 N N . ILE A 1 177 ? -1.982 0.266 14.184 1.00 95.38 177 ILE A N 1
ATOM 1411 C CA . ILE A 1 177 ? -2.127 -0.451 12.910 1.00 95.38 177 ILE A CA 1
ATOM 1412 C C . ILE A 1 177 ? -3.134 -1.597 13.020 1.00 95.38 177 ILE A C 1
ATOM 1414 O O . ILE A 1 177 ? -4.017 -1.717 12.178 1.00 95.38 177 ILE A O 1
ATOM 1418 N N . THR A 1 178 ? -3.102 -2.368 14.107 1.00 93.94 178 THR A N 1
ATOM 1419 C CA . THR A 1 178 ? -4.031 -3.483 14.326 1.00 93.94 178 THR A CA 1
ATOM 1420 C C . THR A 1 178 ? -5.471 -2.989 14.477 1.00 93.94 178 THR A C 1
ATOM 1422 O O . THR A 1 178 ? -6.393 -3.620 13.964 1.00 93.94 178 THR A O 1
ATOM 1425 N N . LYS A 1 179 ? -5.685 -1.818 15.103 1.00 95.56 179 LYS A N 1
ATOM 1426 C CA . LYS A 1 179 ? -7.011 -1.176 15.189 1.00 95.56 179 LYS A CA 1
ATOM 1427 C C . LYS A 1 179 ? -7.486 -0.693 13.809 1.00 95.56 179 LYS A C 1
ATOM 1429 O O . LYS A 1 179 ? -8.650 -0.896 13.458 1.00 95.56 179 LYS A O 1
ATOM 1434 N N . ALA A 1 180 ? -6.596 -0.097 13.010 1.00 96.50 180 ALA A N 1
ATOM 1435 C CA . ALA A 1 180 ? -6.903 0.316 11.640 1.00 96.50 180 ALA A CA 1
ATOM 1436 C C . ALA A 1 180 ? -7.294 -0.885 10.762 1.00 96.50 180 ALA A C 1
ATOM 1438 O O . ALA A 1 180 ? -8.321 -0.851 10.096 1.00 96.50 180 ALA A O 1
ATOM 1439 N N . ILE A 1 181 ? -6.527 -1.974 10.811 1.00 96.81 181 ILE A N 1
ATOM 1440 C CA . ILE A 1 181 ? -6.778 -3.192 10.029 1.00 96.81 181 ILE A CA 1
ATOM 1441 C C . ILE A 1 181 ? -8.041 -3.920 10.501 1.00 96.81 181 ILE A C 1
ATOM 1443 O O . ILE A 1 181 ? -8.893 -4.284 9.691 1.00 96.81 181 ILE A O 1
ATOM 1447 N N . GLY A 1 182 ? -8.204 -4.093 11.815 1.00 94.94 182 GLY A N 1
ATOM 1448 C CA . GLY A 1 182 ? -9.332 -4.820 12.399 1.00 94.94 182 GLY A CA 1
ATOM 1449 C C . GLY A 1 182 ? -10.692 -4.153 12.176 1.00 94.94 182 GLY A C 1
ATOM 1450 O O . GLY A 1 182 ? -11.719 -4.826 12.227 1.00 94.94 182 GLY A O 1
ATOM 1451 N N . SER A 1 183 ? -10.713 -2.849 11.890 1.00 94.75 183 SER A N 1
ATOM 1452 C CA . SER A 1 183 ? -11.946 -2.102 11.618 1.00 94.75 183 SER A CA 1
ATOM 1453 C C . SER A 1 183 ? -12.417 -2.172 10.162 1.00 94.75 183 SER A C 1
ATOM 1455 O O . SER A 1 183 ? -13.539 -1.735 9.897 1.00 94.75 183 SER A O 1
ATOM 1457 N N . VAL A 1 184 ? -11.620 -2.749 9.248 1.00 96.25 184 VAL A N 1
ATOM 1458 C CA . VAL A 1 184 ? -11.936 -2.798 7.814 1.00 96.25 184 VAL A CA 1
ATOM 1459 C C . VAL A 1 184 ? -13.072 -3.769 7.505 1.00 96.25 184 VAL A C 1
ATOM 1461 O O . VAL A 1 184 ? -12.973 -4.997 7.661 1.00 96.25 184 VAL A O 1
ATOM 1464 N N . GLU A 1 185 ? -14.134 -3.192 6.959 1.00 95.12 185 GLU A N 1
ATOM 1465 C CA . GLU A 1 185 ? -15.247 -3.868 6.318 1.00 95.12 185 GLU A CA 1
ATOM 1466 C C . GLU A 1 185 ? -15.279 -3.513 4.832 1.00 95.12 185 GLU A C 1
ATOM 1468 O O . GLU A 1 185 ? -15.449 -2.352 4.452 1.00 95.12 185 GLU A O 1
ATOM 1473 N N . PHE A 1 186 ? -15.138 -4.531 3.987 1.00 93.56 186 PHE A N 1
ATOM 1474 C CA . PHE A 1 186 ? -15.263 -4.373 2.544 1.00 93.56 186 PHE A CA 1
ATOM 1475 C C . PHE A 1 186 ? -16.734 -4.320 2.116 1.00 93.56 186 PHE A C 1
ATOM 1477 O O . PHE A 1 186 ? -17.592 -4.934 2.761 1.00 93.56 186 PHE A O 1
ATOM 1484 N N . ALA A 1 187 ? -16.994 -3.569 1.045 1.00 87.62 187 ALA A N 1
ATOM 1485 C CA . ALA A 1 187 ? -18.282 -3.510 0.361 1.00 87.62 187 ALA A CA 1
ATOM 1486 C C . ALA A 1 187 ? -18.515 -4.753 -0.514 1.00 87.62 187 ALA A C 1
ATOM 1488 O O . ALA A 1 187 ? -17.525 -5.298 -1.081 1.00 87.62 187 ALA A O 1
#

Sequence (187 aa):
MFLKKYFVVFEDVMSDFLEKIKSDKFTKHELENIICNANSKGRIDLLEAAKIALAKYDKSNRPKIIKKMDGYYITDVACDNNGNVLNPKLIEIATALVDCPFVDEIAILKTEVRFYLKGRHMLAGVAGVNLFRVGLLDENKIKDSTIERWKEVGVIVKGQYFDATYVDVHFSSLAQITKAIGSVEFA

Secondary structure (DSSP, 8-state):
--SSS-----HHHHHHHHHHHHTT-S-HHHHHHHHHHHHHTT-HHHHHHHHHHHHHHHS--SPPEEEE-SSEEEEGGGB-TTS-BS-THHHHHHHHHHTSTTEEEEEE-SSEEEEEETTEEEEEEEEETTEEEEEEE-GGGB-HHHHHHHHTTSEEEEEEETTEEEEEEEES-GGGHHHHHHT--B-

pLDDT: mean 84.85, std 14.98, range [34.28, 97.94]